Protein AF-A0A183IG41-F1 (afdb_monomer_lite)

Foldseek 3Di:
DALVLQVLAPPDDQLLAEAEDAVVCVVVVVVCVVSPHHYDHFHDPDDPVSSVVSVVVVSCVSVVPDFKDKDFDPPQRDQSCNVVVCVQLVVLVVPAPPDFKAWQDDQFPVLLVVLVVLVDPDPDPPPDSDHRDDDPPSVCVRPVSVVVVVVVLLVQAAEDECVQQVPDQDLNSRDDPPPDDLQGWYKYWFFDDVVDCPRLLSVCSNSVADADPVRGHPPFDDAPDDGRTRIDTDGSPPVPDDHNDPDDDPPPPPDDDTTIIMGGDD

Secondary structure (DSSP, 8-state):
-HHHHHHTSTT--GGG-EEEE-TT-THHHHHHHHTT-EEEE----SSHHHHHHHHHHHHHHH-TT-SEEEEE-TT----TTHHHHHHHHHHHHHH-TT---B----TTHHHHHHHHHHHS-SS-------TTPPPS-GGGGSHHHHHHHHHHHHHHSEE--GGGGTT--SGGG----TT--TTPPEEE--B-BTTBTHHHHHHHHHTT----SSSS-SS---PBTTTTB--EEE-TTTS-SSS------TT-TTSPPPPEEEEE--

InterPro domains:
  IPR029044 Nucleotide-diphospho-sugar transferases [G3DSA:3.90.550.10] (2-160)
  IPR052463 O-linked-mannose beta-1,2-N-acetylglucosaminyltransferase [PTHR46396] (2-108)

Structure (mmCIF, N/CA/C/O backbone):
data_AF-A0A183IG41-F1
#
_entry.id   AF-A0A183IG41-F1
#
loop_
_atom_site.group_PDB
_atom_site.id
_atom_site.type_symbol
_atom_site.label_atom_id
_atom_site.label_alt_id
_atom_site.label_comp_id
_atom_site.label_asym_id
_atom_site.label_entity_id
_atom_site.label_seq_id
_atom_site.pdbx_PDB_ins_code
_atom_site.Cartn_x
_atom_site.Cartn_y
_atom_site.Cartn_z
_atom_site.occupancy
_atom_site.B_iso_or_equiv
_atom_site.auth_seq_id
_atom_site.auth_comp_id
_atom_site.auth_asym_id
_atom_site.auth_atom_id
_atom_site.pdbx_PDB_model_num
ATOM 1 N N . MET A 1 1 ? 18.795 -5.947 -0.260 1.00 78.19 1 MET A N 1
ATOM 2 C CA . MET A 1 1 ? 17.671 -5.854 0.703 1.00 78.19 1 MET A CA 1
ATOM 3 C C . MET A 1 1 ? 16.283 -5.905 0.063 1.00 78.19 1 MET A C 1
ATOM 5 O O . MET A 1 1 ? 15.563 -6.844 0.366 1.00 78.19 1 MET A O 1
ATOM 9 N N . CYS A 1 2 ? 15.866 -4.954 -0.795 1.00 86.44 2 CYS A N 1
ATOM 10 C CA . CYS A 1 2 ? 14.502 -4.983 -1.372 1.00 86.44 2 CYS A CA 1
ATOM 11 C C . CYS A 1 2 ? 14.255 -6.254 -2.205 1.00 86.44 2 CYS A C 1
ATOM 13 O O . CYS A 1 2 ? 13.374 -7.039 -1.856 1.00 86.44 2 CYS A O 1
ATOM 15 N N . PHE A 1 3 ? 15.100 -6.515 -3.212 1.00 92.19 3 PHE A N 1
ATOM 16 C CA . PHE A 1 3 ? 15.006 -7.710 -4.064 1.00 92.19 3 PHE A CA 1
ATOM 17 C C . PHE A 1 3 ? 15.041 -9.005 -3.254 1.00 92.19 3 PHE A C 1
ATOM 19 O O . PHE A 1 3 ? 14.177 -9.853 -3.424 1.00 92.19 3 PHE A O 1
ATOM 26 N N . GLU A 1 4 ? 15.961 -9.121 -2.297 1.00 92.94 4 GLU A N 1
ATOM 27 C CA . GLU A 1 4 ? 16.039 -10.281 -1.399 1.00 92.94 4 GLU A CA 1
ATOM 28 C C . GLU A 1 4 ? 14.728 -10.495 -0.630 1.00 92.94 4 GLU A C 1
ATOM 30 O O . GLU A 1 4 ? 14.191 -11.599 -0.619 1.00 92.94 4 GLU A O 1
ATOM 35 N N . SER A 1 5 ? 14.165 -9.441 -0.023 1.00 91.06 5 SER A N 1
ATOM 36 C CA . SER A 1 5 ? 12.896 -9.545 0.711 1.00 91.06 5 SER A CA 1
ATOM 37 C C . SER A 1 5 ? 11.692 -9.843 -0.178 1.00 91.06 5 SER A C 1
ATOM 39 O O . SER A 1 5 ? 10.753 -10.495 0.280 1.00 91.06 5 SER A O 1
ATOM 41 N N . LEU A 1 6 ? 11.739 -9.420 -1.444 1.00 92.25 6 LEU A N 1
ATOM 42 C CA . LEU A 1 6 ? 10.747 -9.756 -2.457 1.00 92.25 6 LEU A CA 1
ATOM 43 C C . LEU A 1 6 ? 10.840 -11.228 -2.855 1.00 92.25 6 LEU A C 1
ATOM 45 O O . LEU A 1 6 ? 9.827 -11.914 -2.840 1.00 92.25 6 LEU A O 1
ATOM 49 N N . MET A 1 7 ? 12.043 -11.742 -3.112 1.00 94.88 7 MET A N 1
ATOM 50 C CA . MET A 1 7 ? 12.266 -13.153 -3.454 1.00 94.88 7 MET A CA 1
ATOM 51 C C . MET A 1 7 ? 11.826 -14.124 -2.358 1.00 94.88 7 MET A C 1
ATOM 53 O O . MET A 1 7 ? 11.511 -15.276 -2.640 1.00 94.88 7 MET A O 1
ATOM 57 N N . MET A 1 8 ? 11.791 -13.666 -1.106 1.00 93.06 8 MET A N 1
ATOM 58 C CA . MET A 1 8 ? 11.312 -14.460 0.023 1.00 93.06 8 MET A CA 1
ATOM 59 C C . MET A 1 8 ? 9.780 -14.520 0.136 1.00 93.06 8 MET A C 1
ATOM 61 O O . MET A 1 8 ? 9.280 -15.228 1.010 1.00 93.06 8 MET A O 1
ATOM 65 N N . GLN A 1 9 ? 9.029 -13.797 -0.704 1.00 90.94 9 GLN A N 1
ATOM 66 C CA . GLN A 1 9 ? 7.569 -13.754 -0.630 1.00 90.94 9 GLN A CA 1
ATOM 67 C C . GLN A 1 9 ? 6.927 -15.027 -1.206 1.00 90.94 9 GLN A C 1
ATOM 69 O O . GLN A 1 9 ? 7.108 -15.328 -2.391 1.00 90.94 9 GLN A O 1
ATOM 74 N N . PRO A 1 10 ? 6.110 -15.758 -0.425 1.00 91.56 10 PRO A N 1
ATOM 75 C CA . PRO A 1 10 ? 5.321 -16.864 -0.957 1.00 91.56 10 PRO A CA 1
ATOM 76 C C . PRO A 1 10 ? 4.349 -16.388 -2.045 1.00 91.56 10 PRO A C 1
ATOM 78 O O . PRO A 1 10 ? 3.683 -15.365 -1.889 1.00 91.56 10 PRO A O 1
ATOM 81 N N . GLY A 1 11 ? 4.242 -17.146 -3.140 1.00 90.81 11 GLY A N 1
ATOM 82 C CA . GLY A 1 11 ? 3.341 -16.828 -4.256 1.00 90.81 11 GLY A CA 1
ATOM 83 C C . GLY A 1 11 ? 3.877 -15.790 -5.250 1.00 90.81 11 GLY A C 1
ATOM 84 O O . GLY A 1 11 ? 3.149 -15.393 -6.160 1.00 90.81 11 GLY A O 1
ATOM 85 N N . LEU A 1 12 ? 5.138 -15.361 -5.117 1.00 93.81 12 LEU A N 1
ATOM 86 C CA . LEU A 1 12 ? 5.774 -14.468 -6.084 1.00 93.81 12 LEU A CA 1
ATOM 87 C C . LEU A 1 12 ? 5.891 -15.133 -7.464 1.00 93.81 12 LEU A C 1
ATOM 89 O O . LEU A 1 12 ? 6.383 -16.251 -7.593 1.00 93.81 12 LEU A O 1
ATOM 93 N N . THR A 1 13 ? 5.495 -14.406 -8.508 1.00 93.25 13 THR A N 1
ATOM 94 C CA . THR A 1 13 ? 5.688 -14.811 -9.906 1.00 93.25 13 THR A CA 1
ATOM 95 C C . THR A 1 13 ? 6.714 -13.889 -10.558 1.00 93.25 13 THR A C 1
ATOM 97 O O . THR A 1 13 ? 6.431 -12.714 -10.782 1.00 93.25 13 THR A O 1
ATOM 100 N N . LEU A 1 14 ? 7.906 -14.413 -10.866 1.00 91.81 14 LEU A N 1
ATOM 101 C CA . LEU A 1 14 ? 9.041 -13.609 -11.349 1.00 91.81 14 LEU A CA 1
ATOM 102 C C . LEU A 1 14 ? 8.752 -12.887 -12.671 1.00 91.81 14 LEU A C 1
ATOM 104 O O . LEU A 1 14 ? 9.178 -11.750 -12.856 1.00 91.81 14 LEU A O 1
ATOM 108 N N . SER A 1 15 ? 7.968 -13.502 -13.562 1.00 92.06 15 SER A N 1
ATOM 109 C CA . SER A 1 15 ? 7.581 -12.898 -14.844 1.00 92.06 15 SER A CA 1
ATOM 110 C C . SER A 1 15 ? 6.708 -11.648 -14.703 1.00 92.06 15 SER A C 1
ATOM 112 O O . SER A 1 15 ? 6.541 -10.922 -15.678 1.00 92.06 15 SER A O 1
ATOM 114 N N . ASN A 1 16 ? 6.160 -11.392 -13.512 1.00 92.81 16 ASN A N 1
ATOM 115 C CA . ASN A 1 16 ? 5.311 -10.234 -13.229 1.00 92.81 16 ASN A CA 1
ATOM 116 C C . ASN A 1 16 ? 6.095 -9.080 -12.583 1.00 92.81 16 ASN A C 1
ATOM 118 O O . ASN A 1 16 ? 5.494 -8.096 -12.157 1.00 92.81 16 ASN A O 1
ATOM 122 N N . ILE A 1 17 ? 7.421 -9.201 -12.471 1.00 95.06 17 ILE A N 1
ATOM 123 C CA . ILE A 1 17 ? 8.281 -8.181 -11.871 1.00 95.06 17 ILE A CA 1
ATOM 124 C C . ILE A 1 17 ? 8.928 -7.364 -12.985 1.00 95.06 17 ILE A C 1
ATOM 126 O O . ILE A 1 17 ? 9.642 -7.900 -13.836 1.00 95.06 17 ILE A O 1
ATOM 130 N N . LEU A 1 18 ? 8.697 -6.053 -12.936 1.00 95.62 18 LEU A N 1
ATOM 131 C CA . LEU A 1 18 ? 9.361 -5.067 -13.776 1.00 95.62 18 LEU A CA 1
ATOM 132 C C . LEU A 1 18 ? 10.080 -4.047 -12.895 1.00 95.62 18 LEU A C 1
ATOM 134 O O . LEU A 1 18 ? 9.468 -3.410 -12.039 1.00 95.62 18 LEU A O 1
ATOM 138 N N . VAL A 1 19 ? 11.378 -3.895 -13.124 1.00 96.06 19 VAL A N 1
ATOM 139 C CA . VAL A 1 19 ? 12.233 -2.915 -12.459 1.00 96.06 19 VAL A CA 1
ATOM 140 C C . VAL A 1 19 ? 12.384 -1.714 -13.384 1.00 96.06 19 VAL A C 1
ATOM 142 O O . VAL A 1 19 ? 13.165 -1.746 -14.332 1.00 96.06 19 VAL A O 1
ATOM 145 N N . ALA A 1 20 ? 11.624 -0.655 -13.121 1.00 93.81 20 ALA A N 1
ATOM 146 C CA . ALA A 1 20 ? 11.871 0.640 -13.743 1.00 93.81 20 ALA A CA 1
ATOM 147 C C . ALA A 1 20 ? 13.066 1.312 -13.052 1.00 93.81 20 ALA A C 1
ATOM 149 O O . ALA A 1 20 ? 13.101 1.393 -11.822 1.00 93.81 20 ALA A O 1
ATOM 150 N N . TYR A 1 21 ? 14.045 1.777 -13.825 1.00 93.00 21 TYR A N 1
ATOM 151 C CA . TYR A 1 21 ? 15.256 2.408 -13.295 1.00 93.00 21 TYR A CA 1
ATOM 152 C C . TYR A 1 21 ? 15.655 3.635 -14.115 1.00 93.00 21 TYR A C 1
ATOM 154 O O . TYR A 1 21 ? 15.292 3.757 -15.282 1.00 93.00 21 TYR A O 1
ATOM 162 N N . ASP A 1 22 ? 16.400 4.550 -13.500 1.00 90.50 22 ASP A N 1
ATOM 163 C CA . ASP A 1 22 ? 16.984 5.702 -14.189 1.00 90.50 22 ASP A CA 1
ATOM 164 C C . ASP A 1 22 ? 18.242 5.235 -14.953 1.00 90.50 22 ASP A C 1
ATOM 166 O O . ASP A 1 22 ? 19.154 4.696 -14.316 1.00 90.50 22 ASP A O 1
ATOM 170 N N . PRO A 1 23 ? 18.323 5.422 -16.289 1.00 92.00 23 PRO A N 1
ATOM 171 C CA . PRO A 1 23 ? 19.462 4.997 -17.109 1.00 92.00 23 PRO A CA 1
ATOM 172 C C . PRO A 1 23 ? 20.831 5.519 -16.655 1.00 92.00 23 PRO A C 1
ATOM 174 O O . PRO A 1 23 ? 21.849 4.950 -17.044 1.00 92.00 23 PRO A O 1
ATOM 177 N N . SER A 1 24 ? 20.870 6.558 -15.816 1.00 90.38 24 SER A N 1
ATOM 178 C CA . SER A 1 24 ? 22.097 7.059 -15.184 1.00 90.38 24 SER A CA 1
ATOM 179 C C . SER A 1 24 ? 22.753 6.042 -14.236 1.00 90.38 24 SER A C 1
ATOM 181 O O . SER A 1 24 ? 23.923 6.208 -13.895 1.00 90.38 24 SER A O 1
ATOM 183 N N . TYR A 1 25 ? 22.017 5.003 -13.823 1.00 90.00 25 TYR A N 1
ATOM 184 C CA . TYR A 1 25 ? 22.454 3.934 -12.919 1.00 90.00 25 TYR A CA 1
ATOM 185 C C . TYR A 1 25 ? 22.388 2.565 -13.624 1.00 90.00 25 TYR A C 1
ATOM 187 O O . TYR A 1 25 ? 21.473 1.767 -13.377 1.00 90.00 25 TYR A O 1
ATOM 195 N N . PRO A 1 26 ? 23.315 2.278 -14.556 1.00 91.06 26 PRO A N 1
ATOM 196 C CA . PRO A 1 26 ? 23.296 1.048 -15.348 1.00 91.06 26 PRO A CA 1
ATOM 197 C C . PRO A 1 26 ? 23.484 -0.225 -14.511 1.00 91.06 26 PRO A C 1
ATOM 199 O O . PRO A 1 26 ? 23.028 -1.290 -14.922 1.00 91.06 26 PRO A O 1
ATOM 202 N N . GLU A 1 27 ? 24.073 -0.134 -13.315 1.00 94.19 27 GLU A N 1
ATOM 203 C CA . GLU A 1 27 ? 24.259 -1.260 -12.392 1.00 94.19 27 GLU A CA 1
ATOM 204 C C . GLU A 1 27 ? 22.938 -1.927 -11.971 1.00 94.19 27 GLU A C 1
ATOM 206 O O . GLU A 1 27 ? 22.919 -3.090 -11.560 1.00 94.19 27 GLU A O 1
ATOM 211 N N . ILE A 1 28 ? 21.811 -1.216 -12.100 1.00 93.06 28 ILE A N 1
ATOM 212 C CA . ILE A 1 28 ? 20.483 -1.761 -11.809 1.00 93.06 28 ILE A CA 1
ATOM 213 C C . ILE A 1 28 ? 20.094 -2.852 -12.813 1.00 93.06 28 ILE A C 1
ATOM 215 O O . ILE A 1 28 ? 19.352 -3.767 -12.448 1.00 93.06 28 ILE A O 1
ATOM 219 N N . VAL A 1 29 ? 20.619 -2.814 -14.041 1.00 95.12 29 VAL A N 1
ATOM 220 C CA . VAL A 1 29 ? 20.403 -3.865 -15.048 1.00 95.12 29 VAL A CA 1
ATOM 221 C C . VAL A 1 29 ? 21.073 -5.160 -14.608 1.00 95.12 29 VAL A C 1
ATOM 223 O O . VAL A 1 29 ? 20.414 -6.197 -14.545 1.00 95.12 29 VAL A O 1
ATOM 226 N N . ASP A 1 30 ? 22.349 -5.088 -14.227 1.00 95.88 30 ASP A N 1
ATOM 227 C CA . ASP A 1 30 ? 23.118 -6.247 -13.764 1.00 95.88 30 ASP A CA 1
ATOM 228 C C . ASP A 1 30 ? 22.504 -6.842 -12.492 1.00 95.88 30 ASP A C 1
ATOM 230 O O . ASP A 1 30 ? 22.333 -8.058 -12.369 1.00 95.88 30 ASP A O 1
ATOM 234 N N . LEU A 1 31 ? 22.092 -5.975 -11.560 1.00 94.12 31 LEU A N 1
ATOM 235 C CA . LEU A 1 31 ? 21.403 -6.398 -10.349 1.00 94.12 31 LEU A CA 1
ATOM 236 C C . LEU A 1 31 ? 20.056 -7.059 -10.666 1.00 94.12 31 LEU A C 1
ATOM 238 O O . LEU A 1 31 ? 19.733 -8.082 -10.075 1.00 94.12 31 LEU A O 1
ATOM 242 N N . SER A 1 32 ? 19.266 -6.509 -11.588 1.00 94.94 32 SER A N 1
ATOM 243 C CA . SER A 1 32 ? 17.977 -7.097 -11.981 1.00 94.94 32 SER A CA 1
ATOM 244 C C . SER A 1 32 ? 18.165 -8.460 -12.647 1.00 94.94 32 SER A C 1
ATOM 246 O O . SER A 1 32 ? 17.445 -9.407 -12.322 1.00 94.94 32 SER A O 1
ATOM 248 N N . ALA A 1 33 ? 19.181 -8.591 -13.504 1.00 95.44 33 ALA A N 1
ATOM 249 C CA . ALA A 1 33 ? 19.529 -9.840 -14.168 1.00 95.44 33 ALA A CA 1
ATOM 250 C C . ALA A 1 33 ? 19.913 -10.944 -13.169 1.00 95.44 33 ALA A C 1
ATOM 252 O O . ALA A 1 33 ? 19.478 -12.082 -13.331 1.00 95.44 33 ALA A O 1
ATOM 253 N N . LEU A 1 34 ? 20.636 -10.611 -12.091 1.00 96.44 34 LEU A N 1
ATOM 254 C CA . LEU A 1 34 ? 21.001 -11.568 -11.036 1.00 96.44 34 LEU A CA 1
ATOM 255 C C . LEU A 1 34 ? 19.779 -12.253 -10.394 1.00 96.44 34 LEU A C 1
ATOM 257 O O . LEU A 1 34 ? 19.857 -13.414 -9.995 1.00 96.44 34 LEU A O 1
ATOM 261 N N . TYR A 1 35 ? 18.650 -11.546 -10.308 1.00 95.12 35 TYR A N 1
ATOM 262 C CA . TYR A 1 35 ? 17.398 -12.052 -9.737 1.00 95.12 35 TYR A CA 1
ATOM 263 C C . TYR A 1 35 ? 16.393 -12.534 -10.795 1.00 95.12 35 TYR A C 1
ATOM 265 O O . TYR A 1 35 ? 15.265 -12.888 -10.451 1.00 95.12 35 TYR A O 1
ATOM 273 N N . ASN A 1 36 ? 16.789 -12.579 -12.074 1.00 95.69 36 ASN A N 1
ATOM 274 C CA . ASN A 1 36 ? 15.915 -12.862 -13.217 1.00 95.69 36 ASN A CA 1
ATOM 275 C C . ASN A 1 36 ? 14.707 -11.910 -13.312 1.00 95.69 36 ASN A C 1
ATOM 277 O O . ASN A 1 36 ? 13.617 -12.310 -13.729 1.00 95.69 36 ASN A O 1
ATOM 281 N N . PHE A 1 37 ? 14.882 -10.650 -12.912 1.00 94.62 37 PHE A N 1
ATOM 282 C CA . PHE A 1 37 ? 13.863 -9.616 -13.068 1.00 94.62 37 PHE A CA 1
ATOM 283 C C . PHE A 1 37 ? 13.984 -8.947 -14.435 1.00 94.62 37 PHE A C 1
ATOM 285 O O . PHE A 1 37 ? 15.082 -8.716 -14.938 1.00 94.62 37 PHE A O 1
ATOM 292 N N . THR A 1 38 ? 12.842 -8.594 -15.029 1.00 93.44 38 THR A N 1
ATOM 293 C CA . THR A 1 38 ? 12.844 -7.731 -16.215 1.00 93.44 38 THR A CA 1
ATOM 294 C C . THR A 1 38 ? 13.092 -6.297 -15.760 1.00 93.44 38 THR A C 1
ATOM 296 O O . THR A 1 38 ? 12.438 -5.843 -14.826 1.00 93.44 38 THR A O 1
ATOM 299 N N . SER A 1 39 ? 13.990 -5.566 -16.417 1.00 95.12 39 SER A N 1
ATOM 300 C CA . SER A 1 39 ? 14.243 -4.148 -16.138 1.00 95.12 39 SER A CA 1
ATOM 301 C C . SER A 1 39 ? 13.997 -3.273 -17.364 1.00 95.12 39 SER A C 1
ATOM 303 O O . SER A 1 39 ? 14.175 -3.718 -18.497 1.00 95.12 39 SER A O 1
ATOM 305 N N . VAL A 1 40 ? 13.605 -2.021 -17.139 1.00 94.69 40 VAL A N 1
ATOM 306 C CA . VAL A 1 40 ? 13.378 -1.017 -18.184 1.00 94.69 40 VAL A CA 1
ATOM 307 C C . VAL A 1 40 ? 13.921 0.338 -17.742 1.00 94.69 40 VAL A C 1
ATOM 309 O O . VAL A 1 40 ? 13.652 0.793 -16.630 1.00 94.69 40 VAL A O 1
ATOM 312 N N . GLY A 1 41 ? 14.706 0.968 -18.614 1.00 92.69 41 GLY A N 1
ATOM 313 C CA . GLY A 1 41 ? 15.196 2.322 -18.392 1.00 92.69 41 GLY A CA 1
ATOM 314 C C . GLY A 1 41 ? 14.074 3.329 -18.622 1.00 92.69 41 GLY A C 1
ATOM 315 O O . GLY A 1 41 ? 13.433 3.303 -19.670 1.00 92.69 41 GLY A O 1
ATOM 316 N N . VAL A 1 42 ? 13.840 4.205 -17.650 1.00 91.44 42 VAL A N 1
ATOM 317 C CA . VAL A 1 42 ? 12.872 5.301 -17.724 1.00 91.44 42 VAL A CA 1
ATOM 318 C C . VAL A 1 42 ? 13.637 6.605 -17.568 1.00 91.44 42 VAL A C 1
ATOM 320 O O . VAL A 1 42 ? 14.216 6.874 -16.514 1.00 91.44 42 VAL A O 1
ATOM 323 N N . GLU A 1 43 ? 13.663 7.411 -18.626 1.00 86.62 43 GLU A N 1
ATOM 324 C CA . GLU A 1 43 ? 14.346 8.700 -18.586 1.00 86.62 43 GLU A CA 1
ATOM 325 C C . GLU A 1 43 ? 13.689 9.625 -17.562 1.00 86.62 43 GLU A C 1
ATOM 327 O O . GLU A 1 43 ? 12.481 9.865 -17.568 1.00 86.62 43 GLU A O 1
ATOM 332 N N . LYS A 1 44 ? 14.505 10.167 -16.661 1.00 74.50 44 LYS A N 1
ATOM 333 C CA . LYS A 1 44 ? 14.043 11.112 -15.656 1.00 74.50 44 LYS A CA 1
ATOM 334 C C . LYS A 1 44 ? 14.032 12.517 -16.251 1.00 74.50 44 LYS A C 1
ATOM 336 O O . LYS A 1 44 ? 15.022 13.238 -16.175 1.00 74.50 44 LYS A O 1
ATOM 341 N N . SER A 1 45 ? 12.894 12.949 -16.787 1.00 66.38 45 SER A N 1
ATOM 342 C CA . SER A 1 45 ? 12.724 14.290 -17.374 1.00 66.38 45 SER A CA 1
ATOM 343 C C . SER A 1 45 ? 12.555 15.421 -16.340 1.00 66.38 45 SER A C 1
ATOM 345 O O . SER A 1 45 ? 11.891 16.417 -16.616 1.00 66.38 45 SER A O 1
ATOM 347 N N . GLY A 1 46 ? 13.144 15.286 -15.144 1.00 69.81 46 GLY A N 1
ATOM 348 C CA . GLY A 1 46 ? 13.140 16.323 -14.106 1.00 69.81 46 GLY A CA 1
ATOM 349 C C . GLY A 1 46 ? 12.760 15.817 -12.714 1.00 69.81 46 GLY A C 1
ATOM 350 O O . GLY A 1 46 ? 13.617 15.720 -11.832 1.00 69.81 46 GLY A O 1
ATOM 351 N N . SER A 1 47 ? 11.478 15.514 -12.485 1.00 82.06 47 SER A N 1
ATOM 352 C CA . SER A 1 47 ? 10.925 15.253 -11.146 1.00 82.06 47 SER A CA 1
ATOM 353 C C . SER A 1 47 ? 10.694 13.764 -10.836 1.00 82.06 47 SER A C 1
ATOM 355 O O . SER A 1 47 ? 10.681 12.905 -11.716 1.00 82.06 47 SER A O 1
ATOM 357 N N . LYS A 1 48 ? 10.480 13.429 -9.551 1.00 79.19 48 LYS A N 1
ATOM 358 C CA . LYS A 1 48 ? 10.087 12.066 -9.130 1.00 79.19 48 LYS A CA 1
ATOM 359 C C . LYS A 1 48 ? 8.723 11.662 -9.709 1.00 79.19 48 LYS A C 1
ATOM 361 O O . LYS A 1 48 ? 8.513 10.486 -9.984 1.00 79.19 48 LYS A O 1
ATOM 366 N N . SER A 1 49 ? 7.806 12.614 -9.882 1.00 83.69 49 SER A 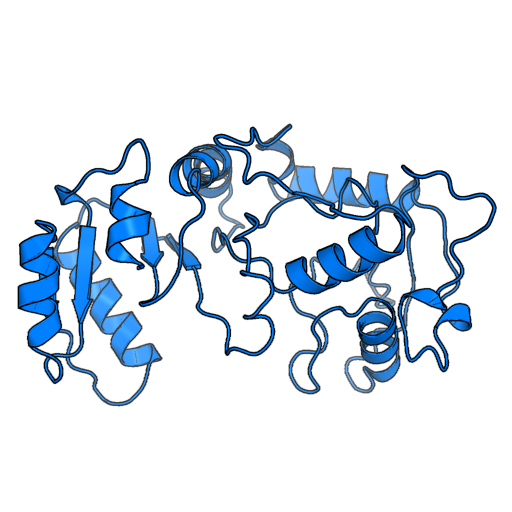N 1
ATOM 367 C CA . SER A 1 49 ? 6.502 12.368 -10.507 1.00 83.69 49 SER A CA 1
ATOM 368 C C . SER A 1 49 ? 6.638 11.961 -11.968 1.00 83.69 49 SER A C 1
ATOM 370 O O . SER A 1 49 ? 5.968 11.018 -12.373 1.00 83.69 49 SER A O 1
ATOM 372 N N . ASP A 1 50 ? 7.540 12.597 -12.720 1.00 86.56 50 ASP A N 1
ATOM 373 C CA . ASP A 1 50 ? 7.751 12.266 -14.136 1.00 86.56 50 ASP A CA 1
ATOM 374 C C . ASP A 1 50 ? 8.320 10.853 -14.278 1.00 86.56 50 ASP A C 1
ATOM 376 O O . ASP A 1 50 ? 7.840 10.056 -15.080 1.00 86.56 50 ASP A O 1
ATOM 380 N N . PHE A 1 51 ? 9.274 10.499 -13.409 1.00 85.69 51 PHE A N 1
ATOM 381 C CA . PHE A 1 51 ? 9.810 9.141 -13.348 1.00 85.69 51 PHE A CA 1
ATOM 382 C C . PHE A 1 51 ? 8.724 8.101 -13.032 1.00 85.69 51 PHE A C 1
ATOM 384 O O . PHE A 1 51 ? 8.676 7.042 -13.657 1.00 85.69 51 PHE A O 1
ATOM 391 N N . LEU A 1 52 ? 7.830 8.391 -12.079 1.00 86.44 52 LEU A N 1
ATOM 392 C CA . LEU A 1 52 ? 6.711 7.501 -11.758 1.00 86.44 52 LEU A CA 1
ATOM 393 C C . LEU A 1 52 ? 5.734 7.369 -12.931 1.00 86.44 52 LEU A C 1
ATOM 395 O O . LEU A 1 52 ? 5.312 6.254 -13.224 1.00 86.44 52 LEU A O 1
ATOM 399 N N . ALA A 1 53 ? 5.401 8.467 -13.612 1.00 88.62 53 ALA A N 1
ATOM 400 C CA . ALA A 1 53 ? 4.526 8.447 -14.782 1.00 88.62 53 ALA A CA 1
ATOM 401 C C . ALA A 1 53 ? 5.109 7.568 -15.901 1.00 88.62 53 ALA A C 1
ATOM 403 O O . ALA A 1 53 ? 4.452 6.621 -16.331 1.00 88.62 53 ALA A O 1
ATOM 404 N N . GLY A 1 54 ? 6.375 7.787 -16.273 1.00 90.69 54 GLY A N 1
ATOM 405 C CA . GLY A 1 54 ? 7.062 6.956 -17.268 1.00 90.69 54 GLY A CA 1
ATOM 406 C C . GLY A 1 54 ? 7.201 5.490 -16.836 1.00 90.69 54 GLY A C 1
ATOM 407 O O . GLY A 1 54 ? 7.087 4.578 -17.653 1.00 90.69 54 GLY A O 1
ATOM 408 N N . SER A 1 55 ? 7.360 5.232 -15.533 1.00 89.75 55 SER A N 1
ATOM 409 C CA . SER A 1 55 ? 7.366 3.867 -14.993 1.00 89.75 55 SER A CA 1
ATOM 410 C C . SER A 1 55 ? 6.013 3.175 -15.171 1.00 89.75 55 SER A C 1
ATOM 412 O O . SER A 1 55 ? 5.977 2.001 -15.537 1.00 89.75 55 SER A O 1
ATOM 414 N N . PHE A 1 56 ? 4.897 3.879 -14.949 1.00 89.62 56 PHE A N 1
ATOM 415 C CA . PHE A 1 56 ? 3.563 3.324 -15.194 1.00 89.62 56 PHE A CA 1
ATOM 416 C C . PHE A 1 56 ? 3.325 3.051 -16.679 1.00 89.62 56 PHE A C 1
ATOM 418 O O . PHE A 1 56 ? 2.833 1.977 -17.015 1.00 89.62 56 PHE A O 1
ATOM 425 N N . GLU A 1 57 ? 3.722 3.960 -17.570 1.00 92.81 57 GLU A N 1
ATOM 426 C CA . GLU A 1 57 ? 3.640 3.731 -19.019 1.00 92.81 57 GLU A CA 1
ATOM 427 C C . GLU A 1 57 ? 4.412 2.472 -19.435 1.00 92.81 57 GLU A C 1
ATOM 429 O O . GLU A 1 57 ? 3.894 1.634 -20.177 1.00 92.81 57 GLU A O 1
ATOM 434 N N . ALA A 1 58 ? 5.619 2.280 -18.896 1.00 92.50 58 ALA A N 1
ATOM 435 C CA . ALA A 1 58 ? 6.419 1.091 -19.161 1.00 92.50 58 ALA A CA 1
ATOM 436 C C . ALA A 1 58 ? 5.758 -0.197 -18.631 1.00 92.50 58 ALA A C 1
ATOM 438 O O . ALA A 1 58 ? 5.754 -1.217 -19.326 1.00 92.50 58 ALA A O 1
ATOM 439 N N . VAL A 1 59 ? 5.162 -0.154 -17.433 1.00 90.69 59 VAL A N 1
ATOM 440 C CA . VAL A 1 59 ? 4.400 -1.279 -16.863 1.00 90.69 59 VAL A CA 1
ATOM 441 C C . VAL A 1 59 ? 3.223 -1.646 -17.762 1.00 90.69 59 VAL A C 1
ATOM 443 O O . VAL A 1 59 ? 3.075 -2.816 -18.107 1.00 90.69 59 VAL A O 1
ATOM 446 N N . TRP A 1 60 ? 2.406 -0.677 -18.175 1.00 91.50 60 TRP A N 1
ATOM 447 C CA . TRP A 1 60 ? 1.205 -0.947 -18.971 1.00 91.50 60 TRP A CA 1
ATOM 448 C C . TRP A 1 60 ? 1.518 -1.338 -20.413 1.00 91.50 60 TRP A C 1
ATOM 450 O O . TRP A 1 60 ? 0.816 -2.165 -20.987 1.00 91.50 60 TRP A O 1
ATOM 460 N N . SER A 1 61 ? 2.621 -0.840 -20.971 1.00 94.50 61 SER A N 1
ATOM 461 C CA . SER A 1 61 ? 3.152 -1.324 -22.247 1.00 94.50 61 SER A CA 1
ATOM 462 C C . SER A 1 61 ? 3.594 -2.792 -22.155 1.00 94.50 61 SER A C 1
ATOM 464 O O . SER A 1 61 ? 3.295 -3.601 -23.035 1.00 94.50 61 SER A O 1
ATOM 466 N N . LYS A 1 62 ? 4.261 -3.174 -21.056 1.00 91.44 62 LYS A N 1
ATOM 467 C CA . LYS A 1 62 ? 4.736 -4.548 -20.834 1.00 91.44 62 LYS A CA 1
ATOM 468 C C . LYS A 1 62 ? 3.609 -5.524 -20.486 1.00 91.44 62 LYS A C 1
ATOM 470 O O . LYS A 1 62 ? 3.656 -6.682 -20.904 1.00 91.44 62 LYS A O 1
ATOM 475 N N . PHE A 1 63 ? 2.622 -5.072 -19.718 1.00 91.19 63 PHE A N 1
ATOM 476 C CA . PHE A 1 63 ? 1.516 -5.874 -19.200 1.00 91.19 63 PHE A CA 1
ATOM 477 C C . PHE A 1 63 ? 0.163 -5.241 -19.567 1.00 91.19 63 PHE A C 1
ATOM 479 O O . PHE A 1 63 ? -0.575 -4.813 -18.679 1.00 91.19 63 PHE A O 1
ATOM 486 N N . PRO A 1 64 ? -0.215 -5.218 -20.858 1.00 92.25 64 PRO A N 1
ATOM 487 C CA . PRO A 1 64 ? -1.406 -4.499 -21.330 1.00 92.25 64 PRO A CA 1
ATOM 488 C C . PRO A 1 64 ? -2.729 -5.048 -20.778 1.00 92.25 64 PRO A C 1
ATOM 490 O O . PRO A 1 64 ? -3.738 -4.355 -20.773 1.00 92.25 64 PRO A O 1
ATOM 493 N N . ASN A 1 65 ? -2.729 -6.293 -20.297 1.00 92.00 65 ASN A N 1
ATOM 494 C CA . ASN A 1 65 ? -3.909 -6.939 -19.719 1.00 92.00 65 ASN A CA 1
ATOM 495 C C . ASN A 1 65 ? -3.978 -6.811 -18.188 1.00 92.00 65 ASN A C 1
ATOM 497 O O . ASN A 1 65 ? -4.911 -7.330 -17.575 1.00 92.00 65 ASN A O 1
ATOM 501 N N . ALA A 1 66 ? -2.982 -6.196 -17.545 1.00 88.81 66 ALA A N 1
ATOM 502 C CA . ALA A 1 66 ? -2.984 -6.031 -16.099 1.00 88.81 66 ALA A CA 1
ATOM 503 C C . ALA A 1 66 ? -3.903 -4.868 -15.701 1.00 88.81 66 ALA A C 1
ATOM 505 O O . ALA A 1 66 ? -3.722 -3.741 -16.141 1.00 88.81 66 ALA A O 1
ATOM 506 N N . SER A 1 67 ? -4.879 -5.128 -14.830 1.00 89.62 67 SER A N 1
ATOM 507 C CA . SER A 1 67 ? -5.782 -4.083 -14.313 1.00 89.62 67 SER A CA 1
ATOM 508 C C . SER A 1 67 ? -5.221 -3.345 -13.090 1.00 89.62 67 SER A C 1
ATOM 510 O O . SER A 1 67 ? -5.722 -2.286 -12.707 1.00 89.62 67 SER A O 1
ATOM 512 N N . TYR A 1 68 ? -4.199 -3.922 -12.453 1.00 91.06 68 TYR A N 1
ATOM 513 C CA . TYR A 1 68 ? -3.634 -3.461 -11.189 1.00 91.06 68 TYR A CA 1
ATOM 514 C C . TYR A 1 68 ? -2.122 -3.657 -11.174 1.00 91.06 68 TYR A C 1
ATOM 516 O O . TYR A 1 68 ? -1.602 -4.591 -11.785 1.00 91.06 68 TYR A O 1
ATOM 524 N N . VAL A 1 69 ? -1.430 -2.811 -10.415 1.00 90.69 69 VAL A N 1
ATOM 525 C CA . VAL A 1 69 ? 0.020 -2.887 -10.212 1.00 90.69 69 VAL A CA 1
ATOM 526 C C . VAL A 1 69 ? 0.350 -2.688 -8.739 1.00 90.69 69 VAL A C 1
ATOM 528 O O . VAL A 1 69 ? -0.236 -1.829 -8.085 1.00 90.69 69 VAL A O 1
ATOM 531 N N . ILE A 1 70 ? 1.290 -3.479 -8.214 1.00 92.44 70 ILE A N 1
ATOM 532 C CA . ILE A 1 70 ? 1.929 -3.234 -6.916 1.00 92.44 70 ILE A CA 1
ATOM 533 C C . ILE A 1 70 ? 3.189 -2.407 -7.174 1.00 92.44 70 ILE A C 1
ATOM 535 O O . ILE A 1 70 ? 4.088 -2.854 -7.881 1.00 92.44 70 ILE A O 1
ATOM 539 N N . VAL A 1 71 ? 3.273 -1.225 -6.571 1.00 91.38 71 VAL A N 1
ATOM 540 C CA . VAL A 1 71 ? 4.438 -0.342 -6.673 1.00 91.38 71 VAL A CA 1
ATOM 541 C C . VAL A 1 71 ? 5.302 -0.489 -5.425 1.00 91.38 71 VAL A C 1
ATOM 543 O O . VAL A 1 71 ? 4.832 -0.245 -4.309 1.00 91.38 71 VAL A O 1
ATOM 546 N N . LEU A 1 72 ? 6.565 -0.873 -5.627 1.00 90.94 72 LEU A N 1
ATOM 547 C CA . LEU A 1 72 ? 7.594 -0.975 -4.592 1.00 90.94 72 LEU A CA 1
ATOM 548 C C . LEU A 1 72 ? 8.678 0.074 -4.847 1.00 90.94 72 LEU A C 1
ATOM 550 O O . LEU A 1 72 ? 9.305 0.066 -5.903 1.00 90.94 72 LEU A O 1
ATOM 554 N N . GLU A 1 73 ? 8.948 0.945 -3.877 1.00 87.50 73 GLU A N 1
ATOM 555 C CA . GLU A 1 73 ? 10.120 1.821 -3.952 1.00 87.50 73 GLU A CA 1
ATOM 556 C C . GLU A 1 73 ? 11.409 1.061 -3.608 1.00 87.50 73 GLU A C 1
ATOM 558 O O . GLU A 1 73 ? 11.425 0.141 -2.776 1.00 87.50 73 GLU A O 1
ATOM 563 N N . GLU A 1 74 ? 12.522 1.478 -4.213 1.00 82.69 74 GLU A N 1
ATOM 564 C CA . GLU A 1 74 ? 13.850 0.957 -3.888 1.00 82.69 74 GLU A CA 1
ATOM 565 C C . GLU A 1 74 ? 14.137 1.027 -2.383 1.00 82.69 74 GLU A C 1
ATOM 567 O O . GLU A 1 74 ? 13.766 1.974 -1.702 1.00 82.69 74 GLU A O 1
ATOM 572 N N . GLY A 1 75 ? 14.819 0.034 -1.816 1.00 82.44 75 GLY A N 1
ATOM 573 C CA . GLY A 1 75 ? 15.150 0.009 -0.384 1.00 82.44 75 GLY A CA 1
ATOM 574 C C . GLY A 1 75 ? 13.967 -0.198 0.572 1.00 82.44 75 GLY A C 1
ATOM 575 O O . GLY A 1 75 ? 14.171 -0.135 1.783 1.00 82.44 75 GLY A O 1
ATOM 576 N N . THR A 1 76 ? 12.767 -0.482 0.061 1.00 83.62 76 THR A N 1
ATOM 577 C CA . THR A 1 76 ? 11.669 -1.022 0.873 1.00 83.62 76 THR A CA 1
ATOM 578 C C . THR A 1 76 ? 12.029 -2.428 1.349 1.00 83.62 76 THR A C 1
ATOM 580 O O . THR A 1 76 ? 12.528 -3.240 0.572 1.00 83.62 76 THR A O 1
ATOM 583 N N . LEU A 1 77 ? 11.797 -2.720 2.630 1.00 86.69 77 LEU A N 1
ATOM 584 C CA . LEU A 1 77 ? 11.927 -4.064 3.189 1.00 86.69 77 LEU A CA 1
ATOM 585 C C . LEU A 1 77 ? 10.528 -4.645 3.389 1.00 86.69 77 LEU A C 1
ATOM 587 O O . LEU A 1 77 ? 9.735 -4.087 4.145 1.00 86.69 77 LEU A O 1
ATOM 591 N N . LEU A 1 78 ? 10.226 -5.747 2.709 1.00 85.38 78 LEU A N 1
ATOM 592 C CA . LEU A 1 78 ? 8.907 -6.371 2.788 1.00 85.38 78 LEU A CA 1
ATOM 593 C C . LEU A 1 78 ? 8.795 -7.269 4.021 1.00 85.38 78 LEU A C 1
ATOM 595 O O . LEU A 1 78 ? 9.733 -7.996 4.359 1.00 85.38 78 LEU A O 1
ATOM 599 N N . SER A 1 79 ? 7.629 -7.247 4.675 1.00 86.81 79 SER A N 1
ATOM 600 C CA . SER A 1 79 ? 7.305 -8.257 5.682 1.00 86.81 79 SER A CA 1
ATOM 601 C C . SER A 1 79 ? 7.218 -9.638 5.014 1.00 86.81 79 SER A C 1
ATOM 603 O O . SER A 1 79 ? 6.864 -9.719 3.837 1.00 86.81 79 SER A O 1
ATOM 605 N N . PRO A 1 80 ? 7.529 -10.745 5.714 1.00 87.56 80 PRO A N 1
ATOM 606 C CA . PRO A 1 80 ? 7.482 -12.089 5.122 1.00 87.56 80 PRO A CA 1
ATOM 607 C C . PRO A 1 80 ? 6.107 -12.519 4.584 1.00 87.56 80 PRO A C 1
ATOM 609 O O . PRO A 1 80 ? 6.016 -13.505 3.860 1.00 87.56 80 PRO A O 1
ATOM 612 N N . ASP A 1 81 ? 5.046 -11.823 4.986 1.00 86.00 81 ASP A N 1
ATOM 613 C CA . ASP A 1 81 ? 3.652 -12.068 4.636 1.00 86.00 81 ASP A CA 1
ATOM 614 C C . ASP A 1 81 ? 3.060 -10.961 3.750 1.00 86.00 81 ASP A C 1
ATOM 616 O O . ASP A 1 81 ? 1.845 -10.878 3.606 1.00 86.00 81 ASP A O 1
ATOM 620 N N . PHE A 1 82 ? 3.887 -10.113 3.136 1.00 87.69 82 PHE A N 1
ATOM 621 C CA . PHE A 1 82 ? 3.421 -8.960 2.369 1.00 87.69 82 PHE A CA 1
ATOM 622 C C . PHE A 1 82 ? 2.453 -9.343 1.236 1.00 87.69 82 PHE A C 1
ATOM 624 O O . PHE A 1 82 ? 1.367 -8.766 1.132 1.00 87.69 82 PHE A O 1
ATOM 631 N N . LEU A 1 83 ? 2.793 -10.342 0.410 1.00 90.12 83 LEU A N 1
ATOM 632 C CA . LEU A 1 83 ? 1.884 -10.801 -0.653 1.00 90.12 83 LEU A CA 1
ATOM 633 C C . LEU A 1 83 ? 0.634 -11.499 -0.098 1.00 90.12 83 LEU A C 1
ATOM 635 O O . LEU A 1 83 ? -0.436 -11.411 -0.700 1.00 90.12 83 LEU A O 1
ATOM 639 N N . TYR A 1 84 ? 0.744 -12.137 1.068 1.00 90.19 84 TYR A N 1
ATOM 640 C CA . TYR A 1 84 ? -0.389 -12.751 1.757 1.00 90.19 84 TYR A CA 1
ATOM 641 C C . TYR A 1 84 ? -1.342 -11.705 2.352 1.00 90.19 84 TYR A C 1
ATOM 643 O O . TYR A 1 84 ? -2.558 -11.859 2.304 1.00 90.19 84 TYR A O 1
ATOM 651 N N . PHE A 1 85 ? -0.819 -10.599 2.877 1.00 87.94 85 PHE A N 1
ATOM 652 C CA . PHE A 1 85 ? -1.623 -9.442 3.257 1.00 87.94 85 PHE A CA 1
ATOM 653 C C . PHE A 1 85 ? -2.357 -8.879 2.034 1.00 87.94 85 PHE A C 1
ATOM 655 O O . PHE A 1 85 ? -3.573 -8.695 2.076 1.00 87.94 85 PHE A O 1
ATOM 662 N N . MET A 1 86 ? -1.635 -8.661 0.928 1.00 87.94 86 MET A N 1
ATOM 663 C CA . MET A 1 86 ? -2.215 -8.111 -0.299 1.00 87.94 86 MET A CA 1
ATOM 664 C C . MET A 1 86 ? -3.334 -8.998 -0.855 1.00 87.94 86 MET A C 1
ATOM 666 O O . MET A 1 86 ? -4.381 -8.477 -1.232 1.00 87.94 86 MET A O 1
ATOM 670 N N . SER A 1 87 ? -3.172 -10.325 -0.849 1.00 90.31 87 SER A N 1
ATOM 671 C CA . SER A 1 87 ? -4.197 -11.249 -1.351 1.00 90.31 87 SER A CA 1
ATOM 672 C C . SER A 1 87 ? -5.490 -11.238 -0.528 1.00 90.31 87 SER A C 1
ATOM 674 O O . SER A 1 87 ? -6.563 -11.452 -1.088 1.00 90.31 87 SER A O 1
ATOM 676 N N . GLN A 1 88 ? -5.415 -10.944 0.772 1.00 88.44 88 GLN A N 1
ATOM 677 C CA . GLN A 1 88 ? -6.587 -10.875 1.649 1.00 88.44 88 GLN A CA 1
ATOM 678 C C . GLN A 1 88 ? -7.411 -9.600 1.442 1.00 88.44 88 GLN A C 1
ATOM 680 O O . GLN A 1 88 ? -8.639 -9.634 1.510 1.00 88.44 88 GLN A O 1
ATOM 685 N N . VAL A 1 89 ? -6.751 -8.470 1.179 1.00 87.25 89 VAL A N 1
ATOM 686 C CA . VAL A 1 89 ? -7.416 -7.161 1.030 1.00 87.25 89 VAL A CA 1
ATOM 687 C C . VAL A 1 89 ? -7.811 -6.854 -0.411 1.00 87.25 89 VAL A C 1
ATOM 689 O O . VAL A 1 89 ? -8.732 -6.072 -0.654 1.00 87.25 89 VAL A O 1
ATOM 692 N N . PHE A 1 90 ? -7.143 -7.486 -1.376 1.00 88.38 90 PHE A N 1
ATOM 693 C CA . PHE A 1 90 ? -7.376 -7.260 -2.796 1.00 88.38 90 PHE A CA 1
ATOM 694 C C . PHE A 1 90 ? -8.834 -7.489 -3.237 1.00 88.38 90 PHE A C 1
ATOM 696 O O . PHE A 1 90 ? -9.348 -6.623 -3.941 1.00 88.38 90 PHE A O 1
ATOM 703 N N . PRO A 1 91 ? -9.561 -8.547 -2.812 1.00 91.50 91 PRO A N 1
ATOM 704 C CA . PRO A 1 91 ? -10.957 -8.743 -3.214 1.00 91.50 91 PRO A CA 1
ATOM 705 C C . PRO A 1 91 ? -11.875 -7.581 -2.818 1.00 91.50 91 PRO A C 1
ATOM 707 O O . PRO A 1 91 ? -12.778 -7.214 -3.570 1.00 91.50 91 PRO A O 1
ATOM 710 N N . VAL A 1 92 ? -11.628 -6.967 -1.657 1.00 87.88 92 VAL A N 1
ATOM 711 C CA . VAL A 1 92 ? -12.374 -5.786 -1.208 1.00 87.88 92 VAL A CA 1
ATOM 712 C C . VAL A 1 92 ? -12.072 -4.617 -2.133 1.00 87.88 92 VAL A C 1
ATOM 714 O O . VAL A 1 92 ? -12.998 -4.037 -2.697 1.00 87.88 92 VAL A O 1
ATOM 717 N N . PHE A 1 93 ? -10.784 -4.330 -2.335 1.00 85.56 93 PHE A N 1
ATOM 718 C CA . PHE A 1 93 ? -10.316 -3.252 -3.200 1.00 85.56 93 PHE A CA 1
ATOM 719 C C . PHE A 1 93 ? -10.796 -3.391 -4.643 1.00 85.56 93 PHE A C 1
ATOM 721 O O . PHE A 1 93 ? -11.155 -2.396 -5.259 1.00 85.56 93 PHE A O 1
ATOM 728 N N . ALA A 1 94 ? -10.833 -4.602 -5.190 1.00 87.88 94 ALA A N 1
ATOM 729 C CA . ALA A 1 94 ? -11.339 -4.848 -6.533 1.00 87.88 94 ALA A CA 1
ATOM 730 C C . ALA A 1 94 ? -12.856 -4.604 -6.633 1.00 87.88 94 ALA A C 1
ATOM 732 O O . ALA A 1 94 ? -13.336 -4.177 -7.679 1.00 87.88 94 ALA A O 1
ATOM 733 N N . SER A 1 95 ? -13.604 -4.847 -5.550 1.00 91.12 95 SER A N 1
ATOM 734 C CA . SER A 1 95 ? -15.068 -4.719 -5.527 1.00 91.12 95 SER A CA 1
ATOM 735 C C . SER A 1 95 ? -15.598 -3.328 -5.162 1.00 91.12 95 SER A C 1
ATOM 737 O O . SER A 1 95 ? -16.747 -3.029 -5.474 1.00 91.12 95 SER A O 1
ATOM 739 N N . ASP A 1 96 ? -14.807 -2.496 -4.479 1.00 83.38 96 ASP A N 1
ATOM 740 C CA . ASP A 1 96 ? -15.236 -1.183 -3.990 1.00 83.38 96 ASP A CA 1
ATOM 741 C C . ASP A 1 96 ? -14.570 -0.064 -4.794 1.00 83.38 96 ASP A C 1
ATOM 743 O O . ASP A 1 96 ? -13.385 0.241 -4.627 1.00 83.38 96 ASP A O 1
ATOM 747 N N . SER A 1 97 ? -15.334 0.570 -5.685 1.00 84.94 97 SER A N 1
ATOM 748 C CA . SER A 1 97 ? -14.818 1.619 -6.564 1.00 84.94 97 SER A CA 1
ATOM 749 C C . SER A 1 97 ? -14.342 2.864 -5.814 1.00 84.94 97 SER A C 1
ATOM 751 O O . SER A 1 97 ? -13.540 3.605 -6.379 1.00 84.94 97 SER A O 1
ATOM 753 N N . LYS A 1 98 ? -14.787 3.078 -4.567 1.00 83.00 98 LYS A N 1
ATOM 754 C CA . LYS A 1 98 ? -14.450 4.253 -3.752 1.00 83.00 98 LYS A CA 1
ATOM 755 C C . LYS A 1 98 ? -13.032 4.186 -3.166 1.00 83.00 98 LYS A C 1
ATOM 757 O O . LYS A 1 98 ? -12.458 5.213 -2.809 1.00 83.00 98 LYS A O 1
ATOM 762 N N . LEU A 1 99 ? -12.430 2.995 -3.108 1.00 79.31 99 LEU A N 1
ATOM 763 C CA . LEU A 1 99 ? -11.051 2.814 -2.656 1.00 79.31 99 LEU A CA 1
ATOM 764 C C . LEU A 1 99 ? -10.054 3.175 -3.766 1.00 79.31 99 LEU A C 1
ATOM 766 O O . LEU A 1 99 ? -10.062 2.584 -4.846 1.00 79.31 99 LEU A O 1
ATOM 770 N N . ALA A 1 100 ? -9.152 4.117 -3.477 1.00 80.69 100 ALA A N 1
ATOM 771 C CA . ALA A 1 100 ? -8.145 4.578 -4.436 1.00 80.69 100 ALA A CA 1
ATOM 772 C C . ALA A 1 100 ? -6.906 3.671 -4.494 1.00 80.69 100 ALA A C 1
ATOM 774 O O . ALA A 1 100 ? -6.408 3.367 -5.577 1.00 80.69 100 ALA A O 1
ATOM 775 N N . THR A 1 101 ? -6.397 3.236 -3.334 1.00 83.25 101 THR A N 1
ATOM 776 C CA . THR A 1 101 ? -5.184 2.409 -3.230 1.00 83.25 101 THR A CA 1
ATOM 777 C C . THR A 1 101 ? -5.226 1.485 -2.013 1.00 83.25 101 THR A C 1
ATOM 779 O O . THR A 1 101 ? -5.919 1.763 -1.034 1.00 83.25 101 THR A O 1
ATOM 782 N N . ILE A 1 102 ? -4.433 0.413 -2.050 1.00 83.62 102 ILE A N 1
ATOM 783 C CA . ILE A 1 102 ? -4.044 -0.357 -0.859 1.00 83.62 102 ILE A CA 1
ATOM 784 C C . ILE A 1 102 ? -2.613 0.033 -0.510 1.00 83.62 102 ILE A C 1
ATOM 786 O O . ILE A 1 102 ? -1.757 -0.022 -1.388 1.00 83.62 102 ILE A O 1
ATOM 790 N N . SER A 1 103 ? -2.325 0.361 0.751 1.00 83.44 103 SER A N 1
ATOM 791 C CA . SER A 1 103 ? -0.956 0.620 1.211 1.00 83.44 103 SER A CA 1
ATOM 792 C C . SER A 1 103 ? -0.546 -0.338 2.321 1.00 83.44 103 SER A C 1
ATOM 794 O O . SER A 1 103 ? -1.275 -0.535 3.293 1.00 83.44 103 SER A O 1
ATOM 796 N N . GLY A 1 104 ? 0.657 -0.896 2.198 1.00 80.50 104 GLY A N 1
ATOM 797 C CA . GLY A 1 104 ? 1.292 -1.656 3.274 1.00 80.50 104 GLY A CA 1
ATOM 798 C C . GLY A 1 104 ? 2.135 -0.793 4.211 1.00 80.50 104 GLY A C 1
ATOM 799 O O . GLY A 1 104 ? 3.016 -1.328 4.863 1.00 80.50 104 GLY A O 1
ATOM 800 N N . TRP A 1 105 ? 1.932 0.529 4.252 1.00 77.12 105 TRP A N 1
ATOM 801 C CA . TRP A 1 105 ? 2.680 1.421 5.139 1.00 77.12 105 TRP A CA 1
ATOM 802 C C . TRP A 1 105 ? 1.767 2.147 6.130 1.00 77.12 105 TRP A C 1
ATOM 804 O O . TRP A 1 105 ? 0.834 2.860 5.744 1.00 77.12 105 TRP A O 1
ATOM 814 N N . ASN A 1 106 ? 2.070 2.007 7.424 1.00 77.56 106 ASN A N 1
ATOM 815 C CA . ASN A 1 106 ? 1.411 2.741 8.499 1.00 77.56 106 ASN A CA 1
ATOM 816 C C . ASN A 1 106 ? 2.338 3.814 9.081 1.00 77.56 106 ASN A C 1
ATOM 818 O O . ASN A 1 106 ? 3.225 3.519 9.879 1.00 77.56 106 ASN A O 1
ATOM 822 N N . GLU A 1 107 ? 2.082 5.075 8.739 1.00 71.69 107 GLU A N 1
ATOM 823 C CA . GLU A 1 107 ? 2.881 6.209 9.224 1.00 71.69 107 GLU A CA 1
ATOM 824 C C . GLU A 1 107 ? 2.878 6.401 10.747 1.00 71.69 107 GLU A C 1
ATOM 826 O O . GLU A 1 107 ? 3.799 7.017 11.276 1.00 71.69 107 GLU A O 1
ATOM 831 N N . ASN A 1 108 ? 1.884 5.846 11.445 1.00 70.25 108 ASN A N 1
ATOM 832 C CA . ASN A 1 108 ? 1.761 5.933 12.899 1.00 70.25 108 ASN A CA 1
ATOM 833 C C . ASN A 1 108 ? 2.154 4.625 13.607 1.00 70.25 108 ASN A C 1
ATOM 835 O O . ASN A 1 108 ? 1.996 4.520 14.817 1.00 70.25 108 ASN A O 1
ATOM 839 N N . ALA A 1 109 ? 2.675 3.609 12.906 1.00 67.81 109 ALA A N 1
ATOM 840 C CA . ALA A 1 109 ? 3.025 2.341 13.557 1.00 67.81 109 ALA A CA 1
ATOM 841 C C . ALA A 1 109 ? 4.087 2.515 14.657 1.00 67.81 109 ALA A C 1
ATOM 843 O O . ALA A 1 109 ? 3.964 1.919 15.723 1.00 67.81 109 ALA A O 1
ATOM 844 N N . CYS A 1 110 ? 5.101 3.361 14.442 1.00 60.62 110 CYS A N 1
ATOM 845 C CA . CYS A 1 110 ? 6.172 3.576 15.422 1.00 60.62 110 CYS A CA 1
ATOM 846 C C . CYS A 1 110 ? 5.672 4.151 16.752 1.00 60.62 110 CYS A C 1
ATOM 848 O O . CYS A 1 110 ? 6.162 3.752 17.807 1.00 60.62 110 CYS A O 1
ATOM 850 N N . SER A 1 111 ? 4.704 5.068 16.711 1.00 59.56 111 SER A N 1
ATOM 851 C CA . SER A 1 111 ? 4.170 5.708 17.915 1.00 59.56 111 SER A CA 1
ATOM 852 C C . SER A 1 111 ? 3.297 4.759 18.729 1.00 59.56 111 SER A C 1
ATOM 854 O O . SER A 1 111 ? 3.339 4.741 19.955 1.00 59.56 111 SER A O 1
ATOM 856 N N . VAL A 1 112 ? 2.570 3.883 18.039 1.00 57.75 112 VAL A N 1
ATOM 857 C CA . VAL A 1 112 ? 1.802 2.806 18.664 1.00 57.75 112 VAL A CA 1
ATOM 858 C C . VAL A 1 112 ? 2.742 1.805 19.334 1.00 57.75 112 VAL A C 1
ATOM 860 O O . VAL A 1 112 ? 2.489 1.387 20.462 1.00 57.75 112 VAL A O 1
ATOM 863 N N . PHE A 1 113 ? 3.866 1.466 18.695 1.00 54.22 113 PHE A N 1
ATOM 864 C CA . PHE A 1 113 ? 4.870 0.582 19.292 1.00 54.22 113 PHE A CA 1
ATOM 865 C C . PHE A 1 113 ? 5.541 1.181 20.526 1.00 54.22 113 PHE A C 1
ATOM 867 O O . PHE A 1 113 ? 5.718 0.468 21.514 1.00 54.22 113 PHE A O 1
ATOM 874 N N . SER A 1 114 ? 5.909 2.464 20.503 1.00 52.41 114 SER A N 1
ATOM 875 C CA . SER A 1 114 ? 6.500 3.118 21.674 1.00 52.41 114 SER A CA 1
ATOM 876 C C . SER A 1 114 ? 5.502 3.213 22.830 1.00 52.41 114 SER A C 1
ATOM 878 O O . SER A 1 114 ? 5.887 2.951 23.968 1.00 52.41 114 SER A O 1
ATOM 880 N N . PHE A 1 115 ? 4.227 3.491 22.544 1.00 52.38 115 PHE A N 1
ATOM 881 C CA . PHE A 1 115 ? 3.157 3.509 23.541 1.00 52.38 115 PHE A CA 1
ATOM 882 C C . PHE A 1 115 ? 2.918 2.124 24.168 1.00 52.38 115 PHE A C 1
ATOM 884 O O . PHE A 1 115 ? 2.928 1.982 25.392 1.00 52.38 115 PHE A O 1
ATOM 891 N N . LEU A 1 116 ? 2.785 1.074 23.347 1.00 51.38 116 LEU A N 1
ATOM 892 C CA . LEU A 1 116 ? 2.577 -0.304 23.816 1.00 51.38 116 LEU A CA 1
ATOM 893 C C . LEU A 1 116 ? 3.737 -0.818 24.677 1.00 51.38 116 LEU A C 1
ATOM 895 O O . LEU A 1 116 ? 3.514 -1.484 25.686 1.00 51.38 116 LEU A O 1
ATOM 899 N N . ARG A 1 117 ? 4.979 -0.484 24.307 1.00 50.78 117 ARG A N 1
ATOM 900 C CA . ARG A 1 117 ? 6.182 -0.911 25.037 1.00 50.78 117 ARG A CA 1
ATOM 901 C C . ARG A 1 117 ? 6.329 -0.226 26.400 1.00 50.78 117 ARG A C 1
ATOM 903 O O . ARG A 1 117 ? 7.004 -0.766 27.265 1.00 50.78 117 ARG A O 1
ATOM 910 N N . GLN A 1 118 ? 5.724 0.948 26.587 1.00 51.97 118 GLN A N 1
ATOM 911 C CA . GLN A 1 118 ? 5.735 1.678 27.860 1.00 51.97 118 GLN A CA 1
ATOM 912 C C . GLN A 1 118 ? 4.605 1.244 28.799 1.00 51.97 118 GLN A C 1
ATOM 914 O O . GLN A 1 118 ? 4.797 1.209 30.012 1.00 51.97 118 GLN A O 1
ATOM 919 N N . ALA A 1 119 ? 3.439 0.884 28.254 1.00 48.88 119 ALA A N 1
ATOM 920 C CA . ALA A 1 119 ? 2.314 0.386 29.045 1.00 48.88 119 ALA A CA 1
ATOM 921 C C . ALA A 1 119 ? 2.596 -0.986 29.691 1.00 48.88 119 ALA A C 1
ATOM 923 O O . ALA A 1 119 ? 2.019 -1.315 30.732 1.00 48.88 119 ALA A O 1
ATOM 924 N N . ASP A 1 120 ? 3.488 -1.783 29.098 1.00 47.34 120 ASP A N 1
ATOM 925 C CA . ASP A 1 120 ? 3.928 -3.061 29.647 1.00 47.34 120 ASP A CA 1
ATOM 926 C C . ASP A 1 120 ? 5.327 -2.907 30.261 1.00 47.34 120 ASP A C 1
ATOM 928 O O . ASP A 1 120 ? 6.342 -2.973 29.577 1.00 47.34 120 ASP A O 1
ATOM 932 N N . ASN A 1 121 ? 5.398 -2.710 31.582 1.00 43.09 121 ASN A N 1
ATOM 933 C CA . ASN A 1 121 ? 6.639 -2.612 32.376 1.00 43.09 121 ASN A CA 1
ATOM 934 C C . ASN A 1 121 ? 7.500 -3.907 32.365 1.00 43.09 121 ASN A C 1
ATOM 936 O O . ASN A 1 121 ? 8.323 -4.133 33.257 1.00 43.09 121 ASN A O 1
ATOM 940 N N . ARG A 1 122 ? 7.311 -4.800 31.386 1.00 41.06 122 ARG A N 1
ATOM 941 C CA . ARG A 1 122 ? 8.091 -6.019 31.185 1.00 41.06 122 ARG A CA 1
ATOM 942 C C . ARG A 1 122 ? 9.012 -5.867 29.981 1.00 41.06 122 ARG A C 1
ATOM 944 O O . ARG A 1 122 ? 8.607 -5.512 28.880 1.00 41.06 122 ARG A O 1
ATOM 951 N N . ARG A 1 123 ? 10.283 -6.178 30.232 1.00 41.00 123 ARG A N 1
ATOM 952 C CA . ARG A 1 123 ? 11.340 -6.296 29.229 1.00 41.00 123 ARG A CA 1
ATOM 953 C C . ARG A 1 123 ? 10.894 -7.251 28.117 1.00 41.00 123 ARG A C 1
ATOM 955 O O . ARG A 1 123 ? 10.283 -8.279 28.392 1.00 41.00 123 ARG A O 1
ATOM 962 N N . ASP A 1 124 ? 11.259 -6.879 26.897 1.00 37.44 124 ASP A N 1
ATOM 963 C CA . ASP A 1 124 ? 11.165 -7.683 25.680 1.00 37.44 124 ASP A CA 1
ATOM 964 C C . ASP A 1 124 ? 9.754 -8.044 25.210 1.00 37.44 124 ASP A C 1
ATOM 966 O O . ASP A 1 124 ? 9.365 -9.210 25.134 1.00 37.44 124 ASP A O 1
ATOM 970 N N . LEU A 1 125 ? 9.036 -7.031 24.711 1.00 37.06 125 LEU A N 1
ATOM 971 C CA . LEU A 1 125 ? 8.051 -7.245 23.651 1.00 37.06 125 LEU A CA 1
ATOM 972 C C . LEU A 1 125 ? 8.797 -7.709 22.377 1.00 37.06 125 LEU A C 1
ATOM 974 O O . LEU A 1 125 ? 9.040 -6.944 21.445 1.00 37.06 125 LEU A O 1
ATOM 978 N N . HIS A 1 126 ? 9.233 -8.971 22.359 1.00 34.38 126 HIS A N 1
ATOM 979 C CA . HIS A 1 126 ? 9.663 -9.669 21.153 1.00 34.38 126 HIS A CA 1
ATOM 980 C C . HIS A 1 126 ? 8.420 -9.875 20.287 1.00 34.38 126 HIS A C 1
ATOM 982 O O . HIS A 1 126 ? 7.783 -10.930 20.325 1.00 34.38 126 HIS A O 1
ATOM 988 N N . ILE A 1 127 ? 8.049 -8.860 19.506 1.00 40.44 127 ILE A N 1
ATOM 989 C CA . ILE A 1 127 ? 7.073 -9.056 18.440 1.00 40.44 127 ILE A CA 1
ATOM 990 C C . ILE A 1 127 ? 7.777 -9.899 17.386 1.00 40.44 127 ILE A C 1
ATOM 992 O O . ILE A 1 127 ? 8.499 -9.394 16.528 1.00 40.44 127 ILE A O 1
ATOM 996 N N . LYS A 1 128 ? 7.616 -11.220 17.492 1.00 36.66 128 LYS A N 1
ATOM 997 C CA . LYS A 1 128 ? 7.947 -12.124 16.399 1.00 36.66 128 LYS A CA 1
ATOM 998 C C . LYS A 1 128 ? 7.151 -11.631 15.198 1.00 36.66 128 LYS A C 1
ATOM 1000 O O . LYS A 1 128 ? 5.935 -11.485 15.303 1.00 36.66 128 LYS A O 1
ATOM 1005 N N . ALA A 1 129 ? 7.834 -11.346 14.091 1.00 49.03 129 ALA A N 1
ATOM 1006 C CA . ALA A 1 129 ? 7.174 -11.143 12.812 1.00 49.03 129 ALA A CA 1
ATOM 1007 C C . ALA A 1 129 ? 6.387 -12.424 12.512 1.00 49.03 129 ALA A C 1
ATOM 1009 O O . ALA A 1 129 ? 6.960 -13.439 12.106 1.00 49.03 129 ALA A O 1
ATOM 1010 N N . ASN A 1 130 ? 5.098 -12.414 12.845 1.00 50.31 130 ASN A N 1
ATOM 1011 C CA . ASN A 1 130 ? 4.238 -13.561 12.642 1.00 50.31 130 ASN A CA 1
ATOM 1012 C C . ASN A 1 130 ? 4.047 -13.697 11.140 1.00 50.31 130 ASN A C 1
ATOM 1014 O O . ASN A 1 130 ? 3.615 -12.766 10.470 1.00 50.31 130 ASN A O 1
ATOM 1018 N N . LYS A 1 131 ? 4.416 -14.858 10.606 1.00 58.00 131 LYS A N 1
ATOM 1019 C CA . LYS A 1 131 ? 4.150 -15.169 9.208 1.00 58.00 131 LYS A CA 1
ATOM 1020 C C . LYS A 1 131 ? 2.659 -15.463 9.062 1.00 58.00 131 LYS A C 1
ATOM 1022 O O . LYS A 1 131 ? 2.110 -16.208 9.870 1.00 58.00 131 LYS A O 1
ATOM 1027 N N . ASN A 1 132 ? 2.054 -14.931 8.005 1.00 64.00 132 ASN A N 1
ATOM 1028 C CA . ASN A 1 132 ? 0.681 -15.198 7.577 1.00 64.00 132 ASN A CA 1
ATOM 1029 C C . ASN A 1 132 ? -0.396 -14.707 8.557 1.00 64.00 132 ASN A C 1
ATOM 1031 O O . ASN A 1 132 ? -1.279 -15.472 8.948 1.00 64.00 132 ASN A O 1
ATOM 1035 N N . VAL A 1 133 ? -0.344 -13.430 8.947 1.00 73.31 133 VAL A N 1
ATOM 1036 C CA . VAL A 1 133 ? -1.427 -12.834 9.742 1.00 73.31 133 VAL A CA 1
ATOM 1037 C C . VAL A 1 133 ? -2.722 -12.835 8.925 1.00 73.31 133 VAL A C 1
ATOM 1039 O O . VAL A 1 133 ? -2.773 -12.300 7.815 1.00 73.31 133 VAL A O 1
ATOM 1042 N N . VAL A 1 134 ? -3.768 -13.458 9.471 1.00 74.00 134 VAL A N 1
ATOM 1043 C CA . VAL A 1 134 ? -5.108 -13.461 8.876 1.00 74.00 134 VAL A CA 1
ATOM 1044 C C . VAL A 1 134 ? -5.830 -12.182 9.288 1.00 74.00 134 VAL A C 1
ATOM 1046 O O . VAL A 1 134 ? -5.922 -11.884 10.478 1.00 74.00 134 VAL A O 1
ATOM 1049 N N . ILE A 1 135 ? -6.326 -11.425 8.312 1.00 76.44 135 ILE A N 1
ATOM 1050 C CA . ILE A 1 135 ? -7.172 -10.258 8.554 1.00 76.44 135 ILE A CA 1
ATOM 1051 C C . ILE A 1 135 ? -8.563 -10.764 8.894 1.00 76.44 135 ILE A C 1
ATOM 1053 O O . ILE A 1 135 ? -9.211 -11.433 8.089 1.00 76.44 135 ILE A O 1
ATOM 1057 N N . ASP A 1 136 ? -9.014 -10.419 10.090 1.00 74.62 136 ASP A N 1
ATOM 1058 C CA . ASP A 1 136 ? -10.353 -10.746 10.533 1.00 74.62 136 ASP A CA 1
ATOM 1059 C C . ASP A 1 136 ? -11.381 -9.839 9.832 1.00 74.62 136 ASP A C 1
ATOM 1061 O O . ASP A 1 136 ? -11.189 -8.628 9.729 1.00 74.62 136 ASP A O 1
ATOM 1065 N N . HIS A 1 137 ? -12.454 -10.432 9.305 1.00 80.00 137 HIS A N 1
ATOM 1066 C CA . HIS A 1 137 ? -13.559 -9.738 8.626 1.00 80.00 137 HIS A CA 1
ATOM 1067 C C . HIS A 1 137 ? -13.152 -8.664 7.577 1.00 80.00 137 HIS A C 1
ATOM 1069 O O . HIS A 1 137 ? -13.582 -7.511 7.673 1.00 80.00 137 HIS A O 1
ATOM 1075 N N . PRO A 1 138 ? -12.413 -9.003 6.499 1.00 77.75 138 PRO A N 1
ATOM 1076 C CA . PRO A 1 138 ? -11.982 -8.025 5.487 1.00 77.75 138 PRO A CA 1
ATOM 1077 C C . PRO A 1 138 ? -13.154 -7.319 4.776 1.00 77.75 138 PRO A C 1
ATOM 1079 O O . PRO A 1 138 ? -13.001 -6.234 4.226 1.00 77.75 138 PRO A O 1
ATOM 1082 N N . SER A 1 139 ? -14.362 -7.883 4.807 1.00 80.62 139 SER A N 1
ATOM 1083 C CA . SER A 1 139 ? -15.572 -7.242 4.278 1.00 80.62 139 SER A CA 1
ATOM 1084 C C . SER A 1 139 ? -15.973 -5.956 5.016 1.00 80.62 139 SER A C 1
ATOM 1086 O O . SER A 1 139 ? -16.685 -5.134 4.434 1.00 80.62 139 SER A O 1
ATOM 1088 N N . LEU A 1 140 ? -15.501 -5.750 6.252 1.00 81.88 140 LEU A N 1
ATOM 1089 C CA . LEU A 1 140 ? -15.718 -4.516 7.017 1.00 81.88 140 LEU A CA 1
ATOM 1090 C C . LEU A 1 140 ? -14.988 -3.308 6.429 1.00 81.88 140 LEU A C 1
ATOM 1092 O O . LEU A 1 140 ? -15.205 -2.193 6.879 1.00 81.88 140 LEU A O 1
ATOM 1096 N N . LEU A 1 141 ? -14.140 -3.516 5.426 1.00 80.88 141 LEU A N 1
ATOM 1097 C CA . LEU A 1 141 ? -13.315 -2.472 4.822 1.00 80.88 141 LEU A CA 1
ATOM 1098 C C . LEU A 1 141 ? -13.964 -1.809 3.617 1.00 80.88 141 LEU A C 1
ATOM 1100 O O . LEU A 1 141 ? -13.432 -0.835 3.093 1.00 80.88 141 LEU A O 1
ATOM 1104 N N . LYS A 1 142 ? -15.107 -2.341 3.179 1.00 80.62 142 LYS A N 1
ATOM 1105 C CA . LYS A 1 142 ? -15.988 -1.638 2.248 1.00 80.62 142 LYS A CA 1
ATOM 1106 C C . LYS A 1 142 ? -16.534 -0.405 2.938 1.00 80.62 142 LYS A C 1
ATOM 1108 O O . LYS A 1 142 ? -16.952 -0.519 4.089 1.00 80.62 142 LYS A O 1
ATOM 1113 N N . GLU A 1 143 ? -16.593 0.719 2.233 1.00 80.25 143 GLU A N 1
ATOM 1114 C CA . GLU A 1 143 ? -16.896 2.019 2.844 1.00 80.25 143 GLU A CA 1
ATOM 1115 C C . GLU A 1 143 ? -18.143 1.984 3.740 1.00 80.25 143 GLU A C 1
ATOM 1117 O O . GLU A 1 143 ? -18.071 2.329 4.914 1.00 80.25 143 GLU A O 1
ATOM 1122 N N . ASP A 1 144 ? -19.268 1.472 3.236 1.00 83.88 144 ASP A N 1
ATOM 1123 C CA . ASP A 1 144 ? -20.529 1.481 3.986 1.00 83.88 144 ASP A CA 1
ATOM 1124 C C . ASP A 1 144 ? -20.483 0.584 5.238 1.00 83.88 144 ASP A C 1
ATOM 1126 O O . ASP A 1 144 ? -21.128 0.864 6.249 1.00 83.88 144 ASP A O 1
ATOM 1130 N N . SER A 1 145 ? -19.749 -0.531 5.175 1.00 84.75 145 SER A N 1
ATOM 1131 C CA . SER A 1 145 ? -19.545 -1.414 6.329 1.00 84.75 145 SER A CA 1
ATOM 1132 C C . SER A 1 145 ? -18.580 -0.793 7.330 1.00 84.75 145 SER A C 1
ATOM 1134 O O . SER A 1 145 ? -18.813 -0.894 8.535 1.00 84.75 145 SER A O 1
ATOM 1136 N N . TYR A 1 146 ? -17.541 -0.131 6.826 1.00 81.31 146 TYR A N 1
ATOM 1137 C CA . TYR A 1 146 ? -16.545 0.560 7.622 1.00 81.31 146 TYR A CA 1
ATOM 1138 C C . TYR A 1 146 ? -17.181 1.714 8.394 1.00 81.31 146 TYR A C 1
ATOM 1140 O O . TYR A 1 146 ? -17.014 1.781 9.605 1.00 81.31 146 TYR A O 1
ATOM 1148 N N . ASP A 1 147 ? -17.990 2.546 7.734 1.00 79.56 147 ASP A N 1
ATOM 1149 C CA . ASP A 1 147 ? -18.685 3.686 8.344 1.00 79.56 147 ASP A CA 1
ATOM 1150 C C . ASP A 1 147 ? -19.621 3.233 9.476 1.00 79.56 147 ASP A C 1
ATOM 1152 O O . ASP A 1 147 ? -19.566 3.762 10.588 1.00 79.56 147 ASP A O 1
ATOM 1156 N N . ARG A 1 148 ? -20.430 2.188 9.244 1.00 83.88 148 ARG A N 1
ATOM 1157 C CA . ARG A 1 148 ? -21.317 1.624 10.280 1.00 83.88 148 ARG A CA 1
ATOM 1158 C C . ARG A 1 148 ? -20.542 1.054 11.467 1.00 83.88 148 ARG A C 1
ATOM 1160 O O . ARG A 1 148 ? -20.905 1.296 12.621 1.00 83.88 148 ARG A O 1
ATOM 1167 N N . ASN A 1 149 ? -19.489 0.288 11.190 1.00 81.81 149 ASN A N 1
ATOM 1168 C CA . ASN A 1 149 ? -18.671 -0.320 12.234 1.00 81.81 149 ASN A CA 1
ATOM 1169 C C . ASN A 1 149 ? -17.918 0.747 13.038 1.00 81.81 149 ASN A C 1
ATOM 1171 O O . ASN A 1 149 ? -17.929 0.715 14.265 1.00 81.81 149 ASN A O 1
ATOM 1175 N N . LEU A 1 150 ? -17.322 1.728 12.360 1.00 79.56 150 LEU A N 1
ATOM 1176 C CA . LEU A 1 150 ? -16.599 2.825 12.990 1.00 79.56 150 LEU A CA 1
ATOM 1177 C C . LEU A 1 150 ? -17.523 3.665 13.877 1.00 79.56 150 LEU A C 1
ATOM 1179 O O . LEU A 1 150 ? -17.159 3.947 15.014 1.00 79.56 150 LEU A O 1
ATOM 1183 N N . SER A 1 151 ? -18.728 4.000 13.407 1.00 80.19 151 SER A N 1
ATOM 1184 C CA . SER A 1 151 ? -19.732 4.711 14.210 1.00 80.19 151 SER A CA 1
ATOM 1185 C C . SER A 1 151 ? -20.087 3.940 15.488 1.00 80.19 151 SER A C 1
ATOM 1187 O O . SER A 1 151 ? -20.115 4.514 16.578 1.00 80.19 151 SER A O 1
ATOM 1189 N N . THR A 1 152 ? -20.245 2.616 15.382 1.00 81.38 152 THR A N 1
ATOM 1190 C CA . THR A 1 152 ? -20.491 1.736 16.536 1.00 81.38 152 THR A CA 1
ATOM 1191 C C . THR A 1 152 ? -19.318 1.784 17.519 1.00 81.38 152 THR A C 1
ATOM 1193 O O . THR A 1 152 ? -19.513 2.140 18.682 1.00 81.38 152 THR A O 1
ATOM 1196 N N . VAL A 1 153 ? -18.089 1.550 17.042 1.00 79.62 153 VAL A N 1
ATOM 1197 C CA . VAL A 1 153 ? -16.861 1.591 17.858 1.00 79.62 153 VAL A CA 1
ATOM 1198 C C . VAL A 1 153 ? -16.687 2.947 18.549 1.00 79.62 153 VAL A C 1
ATOM 1200 O O . VAL A 1 153 ? -16.356 3.003 19.732 1.00 79.62 153 VAL A O 1
ATOM 1203 N N . ILE A 1 154 ? -16.936 4.051 17.842 1.00 79.50 154 ILE A N 1
ATOM 1204 C CA . ILE A 1 154 ? -16.880 5.405 18.402 1.00 79.50 154 ILE A CA 1
ATOM 1205 C C . ILE A 1 154 ? -17.958 5.593 19.472 1.00 79.50 154 ILE A C 1
ATOM 1207 O O . ILE A 1 154 ? -17.677 6.149 20.535 1.00 79.50 154 ILE A O 1
ATOM 1211 N N . SER A 1 155 ? -19.191 5.148 19.230 1.00 81.94 155 SER A N 1
ATOM 1212 C CA . SER A 1 155 ? -20.291 5.314 20.183 1.00 81.94 155 SER A CA 1
ATOM 1213 C C . SER A 1 155 ? -20.018 4.584 21.504 1.00 81.94 155 SER A C 1
ATOM 1215 O O . SER A 1 155 ? -20.219 5.169 22.570 1.00 81.94 155 SER A O 1
ATOM 1217 N N . GLU A 1 156 ? -19.445 3.380 21.424 1.00 84.44 156 GLU A N 1
ATOM 1218 C CA . GLU A 1 156 ? -19.108 2.514 22.558 1.00 84.44 156 GLU A CA 1
ATOM 1219 C C . GLU A 1 156 ? -17.804 2.912 23.266 1.00 84.44 156 GLU A C 1
ATOM 1221 O O . GLU A 1 156 ? -17.599 2.568 24.433 1.00 84.44 156 GLU A O 1
ATOM 1226 N N . ALA A 1 157 ? -16.920 3.653 22.591 1.00 81.06 157 ALA A N 1
ATOM 1227 C CA . ALA A 1 157 ? -15.659 4.096 23.169 1.00 81.06 157 ALA A CA 1
ATOM 1228 C C . ALA A 1 157 ? -15.868 5.042 24.364 1.00 81.06 157 ALA A C 1
ATOM 1230 O O . ALA A 1 157 ? -16.713 5.945 24.357 1.00 81.06 157 ALA A O 1
ATOM 1231 N N . MET A 1 158 ? -15.031 4.875 25.388 1.00 80.56 158 MET A N 1
ATOM 1232 C CA . MET A 1 158 ? -15.028 5.723 26.573 1.00 80.56 158 MET A CA 1
ATOM 1233 C C . MET A 1 158 ? -14.447 7.098 26.234 1.00 80.56 158 MET A C 1
ATOM 1235 O O . MET A 1 158 ? -13.335 7.202 25.718 1.00 80.56 158 MET A O 1
ATOM 1239 N N . LEU A 1 159 ? -15.186 8.159 26.563 1.00 82.44 159 LEU A N 1
ATOM 1240 C CA . LEU A 1 159 ? -14.697 9.525 26.407 1.00 82.44 159 LEU A CA 1
ATOM 1241 C C . LEU A 1 159 ? -13.506 9.789 27.332 1.00 82.44 159 LEU A C 1
ATOM 1243 O O . LEU A 1 159 ? -13.573 9.535 28.538 1.00 82.44 159 LEU A O 1
ATOM 1247 N N . TRP A 1 160 ? -12.449 10.360 26.766 1.00 78.00 160 TRP A N 1
ATOM 1248 C CA . TRP A 1 160 ? -11.271 10.796 27.490 1.00 78.00 160 TRP A CA 1
ATOM 1249 C C . TRP A 1 160 ? -10.991 12.282 27.244 1.00 78.00 160 TRP A C 1
ATOM 1251 O O . TRP A 1 160 ? -10.837 12.728 26.108 1.00 78.00 160 TRP A O 1
ATOM 1261 N N . ASP A 1 161 ? -10.955 13.055 28.333 1.00 73.06 161 ASP A N 1
ATOM 1262 C CA . ASP A 1 161 ? -10.667 14.489 28.301 1.00 73.06 161 ASP A CA 1
ATOM 1263 C C . ASP A 1 161 ? -9.158 14.731 28.104 1.00 73.06 161 ASP A C 1
ATOM 1265 O O . ASP A 1 161 ? -8.333 14.404 28.963 1.00 73.06 161 ASP A O 1
ATOM 1269 N N . VAL A 1 162 ? -8.810 15.341 26.968 1.00 65.31 162 VAL A N 1
ATOM 1270 C CA . VAL A 1 162 ? -7.437 15.667 26.535 1.00 65.31 162 VAL A CA 1
ATOM 1271 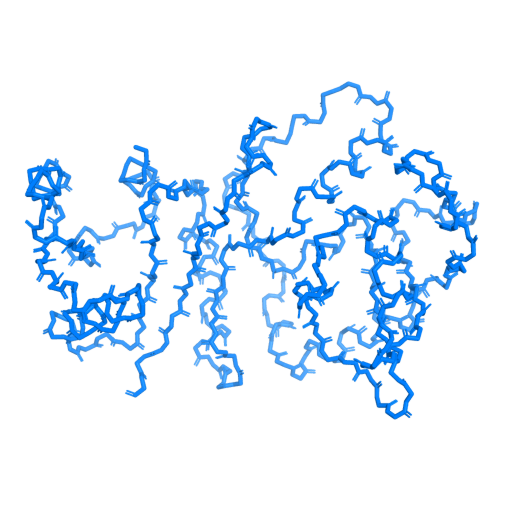C C . VAL A 1 162 ? -6.773 16.713 27.424 1.00 65.31 162 VAL A C 1
ATOM 1273 O O . VAL A 1 162 ? -5.575 16.938 27.300 1.00 65.31 162 VAL A O 1
ATOM 1276 N N . LYS A 1 163 ? -7.480 17.339 28.374 1.00 64.06 163 LYS A N 1
ATOM 1277 C CA . LYS A 1 163 ? -6.839 18.235 29.356 1.00 64.06 163 LYS A CA 1
ATOM 1278 C C . LYS A 1 163 ? -5.657 17.587 30.093 1.00 64.06 163 LYS A C 1
ATOM 1280 O O . LYS A 1 163 ? -4.799 18.303 30.589 1.00 64.06 163 LYS A O 1
ATOM 1285 N N . GLY A 1 164 ? -5.566 16.253 30.125 1.00 56.62 164 GLY A N 1
ATOM 1286 C CA . GLY A 1 164 ? -4.394 15.527 30.628 1.00 56.62 164 GLY A CA 1
ATOM 1287 C C . GLY A 1 164 ? -3.135 15.568 29.743 1.00 56.62 164 GLY A C 1
ATOM 1288 O O . GLY A 1 164 ? -2.096 15.108 30.195 1.00 56.62 164 GLY A O 1
ATOM 1289 N N . CYS A 1 165 ? -3.211 16.090 28.516 1.00 61.25 165 CYS A N 1
ATOM 1290 C CA . CYS A 1 165 ? -2.112 16.137 27.543 1.00 61.25 165 CYS A CA 1
ATOM 1291 C C . CYS A 1 165 ? -1.358 17.478 27.506 1.00 61.25 165 CYS A C 1
ATOM 1293 O O . CYS A 1 165 ? -0.339 17.589 26.825 1.00 61.25 165 CYS A O 1
ATOM 1295 N N . SER A 1 166 ? -1.837 18.522 28.190 1.00 56.84 166 SER A N 1
ATOM 1296 C CA . SER A 1 166 ? -1.138 19.811 28.218 1.00 56.84 166 SER A CA 1
ATOM 1297 C C . SER A 1 166 ? 0.146 19.706 29.046 1.00 56.84 166 SER A C 1
ATOM 1299 O O . SER A 1 166 ? 0.071 19.473 30.251 1.00 56.84 166 SER A O 1
ATOM 1301 N N . GLY A 1 167 ? 1.303 19.911 28.409 1.00 56.09 167 GLY A N 1
ATOM 1302 C CA . GLY A 1 167 ? 2.614 19.876 29.071 1.00 56.09 167 GLY A CA 1
ATOM 1303 C C . GLY A 1 167 ? 3.226 18.480 29.221 1.00 56.09 167 GLY A C 1
ATOM 1304 O O . GLY A 1 167 ? 4.191 18.337 29.959 1.00 56.09 167 GLY A O 1
ATOM 1305 N N . VAL A 1 168 ? 2.676 17.470 28.542 1.00 59.88 168 VAL A N 1
ATOM 1306 C CA . VAL A 1 168 ? 3.241 16.116 28.520 1.00 59.88 168 VAL A CA 1
ATOM 1307 C C . VAL A 1 168 ? 4.382 16.059 27.506 1.00 59.88 168 VAL A C 1
ATOM 1309 O O . VAL A 1 168 ? 4.148 16.150 26.301 1.00 59.88 168 VAL A O 1
ATOM 1312 N N . GLU A 1 169 ? 5.614 15.898 27.989 1.00 55.56 169 GLU A N 1
ATOM 1313 C CA . GLU A 1 169 ? 6.798 15.702 27.134 1.00 55.56 169 GLU A CA 1
ATOM 1314 C C . GLU A 1 169 ? 7.037 14.213 26.824 1.00 55.56 169 GLU A C 1
ATOM 1316 O O . GLU A 1 169 ? 7.665 13.865 25.819 1.00 55.56 169 GLU A O 1
ATOM 1321 N N . HIS A 1 170 ? 6.490 13.316 27.656 1.00 58.91 170 HIS A N 1
ATOM 1322 C CA . HIS A 1 170 ? 6.686 11.872 27.552 1.00 58.91 170 HIS A CA 1
ATOM 1323 C C . HIS A 1 170 ? 5.384 11.071 27.679 1.00 58.91 170 HIS A C 1
ATOM 1325 O O . HIS A 1 170 ? 4.597 11.268 28.601 1.00 58.91 170 HIS A O 1
ATOM 1331 N N . LEU A 1 171 ? 5.205 10.069 26.805 1.00 58.69 171 LEU A N 1
ATOM 1332 C CA . LEU A 1 171 ? 4.030 9.178 26.789 1.00 58.69 171 LEU A CA 1
ATOM 1333 C C . LEU A 1 171 ? 3.742 8.503 28.148 1.00 58.69 171 LEU A C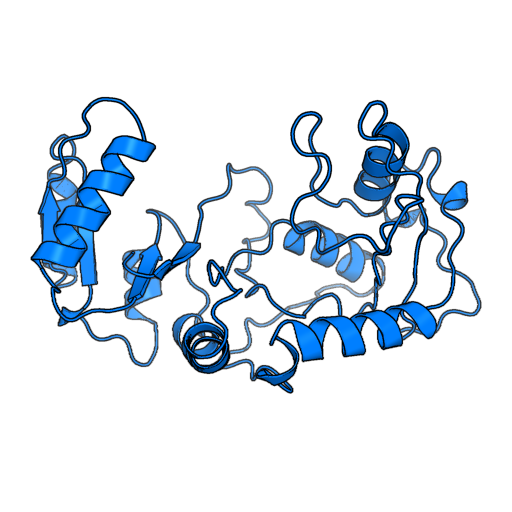 1
ATOM 1335 O O . LEU A 1 171 ? 2.593 8.183 28.441 1.00 58.69 171 LEU A O 1
ATOM 1339 N N . SER A 1 172 ? 4.758 8.319 28.996 1.00 57.38 172 SER A N 1
ATOM 1340 C CA . SER A 1 172 ? 4.641 7.748 30.344 1.00 57.38 172 SER A CA 1
ATOM 1341 C C . SER A 1 172 ? 3.848 8.608 31.334 1.00 57.38 172 SER A C 1
ATOM 1343 O O . SER A 1 172 ? 3.430 8.113 32.378 1.00 57.38 172 SER A O 1
ATOM 1345 N N . GLU A 1 173 ? 3.655 9.893 31.040 1.00 59.72 173 GLU A N 1
ATOM 1346 C CA . GLU A 1 173 ? 2.936 10.835 31.909 1.00 59.72 173 GLU A CA 1
ATOM 1347 C C . GLU A 1 173 ? 1.429 10.859 31.620 1.00 59.72 173 GLU A C 1
ATOM 1349 O O . GLU A 1 173 ? 0.640 11.424 32.383 1.00 59.72 173 GLU A O 1
ATOM 1354 N N . ILE A 1 174 ? 1.016 10.195 30.539 1.00 65.81 174 ILE A N 1
ATOM 1355 C CA . ILE A 1 174 ? -0.371 10.094 30.112 1.00 65.81 174 ILE A CA 1
ATOM 1356 C C . ILE A 1 174 ? -1.156 9.236 31.102 1.00 65.81 174 ILE A C 1
ATOM 1358 O O . ILE A 1 174 ? -0.989 8.019 31.203 1.00 65.81 174 ILE A O 1
ATOM 1362 N N . LYS A 1 175 ? -2.089 9.873 31.810 1.00 67.06 175 LYS A N 1
ATOM 1363 C CA . LYS A 1 175 ? -2.995 9.188 32.735 1.00 67.06 175 LYS A CA 1
ATOM 1364 C C . LYS A 1 175 ? -4.205 8.640 31.987 1.00 67.06 175 LYS A C 1
ATOM 1366 O O . LYS A 1 175 ? -5.161 9.366 31.714 1.00 67.06 175 LYS A O 1
ATOM 1371 N N . ILE A 1 176 ? -4.173 7.341 31.703 1.00 69.50 176 ILE A N 1
ATOM 1372 C CA . ILE A 1 176 ? -5.344 6.594 31.231 1.00 69.50 176 ILE A CA 1
ATOM 1373 C C . ILE A 1 176 ? -6.430 6.633 32.329 1.00 69.50 176 ILE A C 1
ATOM 1375 O O . ILE A 1 176 ? -6.097 6.491 33.512 1.00 69.50 176 ILE A O 1
ATOM 1379 N N . PRO A 1 177 ? -7.723 6.815 31.990 1.00 68.88 177 PRO A N 1
ATOM 1380 C CA . PRO A 1 177 ? -8.799 6.812 32.976 1.00 68.88 177 PRO A CA 1
ATOM 1381 C C . PRO A 1 177 ? -8.771 5.551 33.847 1.00 68.88 177 PRO A C 1
ATOM 1383 O O . PRO A 1 177 ? -8.737 4.439 33.332 1.00 68.88 177 PRO A O 1
ATOM 1386 N N . SER A 1 178 ? -8.866 5.701 35.171 1.00 70.12 178 SER A N 1
ATOM 1387 C CA . SER A 1 178 ? -8.768 4.579 36.126 1.00 70.12 178 SER A CA 1
ATOM 1388 C C . SER A 1 178 ? -9.837 3.493 35.948 1.00 70.12 178 SER A C 1
ATOM 1390 O O . SER A 1 178 ? -9.668 2.372 36.421 1.00 70.12 178 SER A O 1
ATOM 1392 N N . LYS A 1 179 ? -10.941 3.815 35.263 1.00 73.12 179 LYS A N 1
ATOM 1393 C CA . LYS A 1 179 ? -12.021 2.877 34.920 1.00 73.12 179 LYS A CA 1
ATOM 1394 C C . LYS A 1 179 ? -11.759 2.089 33.629 1.00 73.12 179 LYS A C 1
ATOM 1396 O O . LYS A 1 179 ? -12.480 1.129 33.366 1.00 73.12 179 LYS A O 1
ATOM 1401 N N . ALA A 1 180 ? -10.769 2.483 32.828 1.00 66.06 180 ALA A N 1
ATOM 1402 C CA . ALA A 1 180 ? -10.448 1.813 31.578 1.00 66.06 180 ALA A CA 1
ATOM 1403 C C . ALA A 1 180 ? -9.740 0.477 31.853 1.00 66.06 180 ALA A C 1
ATOM 1405 O O . ALA A 1 180 ? -8.726 0.401 32.545 1.00 66.06 180 ALA A O 1
ATOM 1406 N N . LYS A 1 181 ? -10.290 -0.597 31.289 1.00 73.44 181 LYS A N 1
ATOM 1407 C CA . LYS A 1 181 ? -9.656 -1.920 31.218 1.00 73.44 181 LYS A CA 1
ATOM 1408 C C . LYS A 1 181 ? -8.741 -1.992 29.990 1.00 73.44 181 LYS A C 1
ATOM 1410 O O . LYS A 1 181 ? -8.917 -1.214 29.057 1.00 73.44 181 LYS A O 1
ATOM 1415 N N . ARG A 1 182 ? -7.828 -2.972 29.944 1.00 61.62 182 ARG A N 1
ATOM 1416 C CA . ARG A 1 182 ? -6.859 -3.164 28.839 1.00 61.62 182 ARG A CA 1
ATOM 1417 C C . ARG A 1 182 ? -7.473 -3.184 27.427 1.00 61.62 182 ARG A C 1
ATOM 1419 O O . ARG A 1 182 ? -6.822 -2.718 26.505 1.00 61.62 182 ARG A O 1
ATOM 1426 N N . SER A 1 183 ? -8.707 -3.661 27.270 1.00 65.38 183 SER A N 1
ATOM 1427 C CA . SER A 1 183 ? -9.429 -3.726 25.988 1.00 65.38 183 SER A CA 1
ATOM 1428 C C . SER A 1 183 ? -10.394 -2.553 25.748 1.00 65.38 183 SER A C 1
ATOM 1430 O O . SER A 1 183 ? -11.233 -2.611 24.854 1.00 65.38 183 SER A O 1
ATOM 1432 N N . THR A 1 184 ? -10.334 -1.495 26.562 1.00 70.81 184 THR A N 1
ATOM 1433 C CA . THR A 1 184 ? -11.260 -0.360 26.432 1.00 70.81 184 THR A CA 1
ATOM 1434 C C . THR A 1 184 ? -10.818 0.541 25.289 1.00 70.81 184 THR A C 1
ATOM 1436 O O . THR A 1 184 ? -9.713 1.080 25.323 1.00 70.81 184 THR A O 1
ATOM 1439 N N . SER A 1 185 ? -11.696 0.748 24.310 1.00 76.38 185 SER A N 1
ATOM 1440 C CA . SER A 1 185 ? -11.523 1.788 23.296 1.00 76.38 185 SER A CA 1
ATOM 1441 C C . SER A 1 185 ? -11.726 3.162 23.927 1.00 76.38 185 SER A C 1
ATOM 1443 O O . SER A 1 185 ? -12.733 3.401 24.596 1.00 76.38 185 SER A O 1
ATOM 1445 N N . LEU A 1 186 ? -10.778 4.070 23.715 1.00 76.50 186 LEU A N 1
ATOM 1446 C CA . LEU A 1 186 ? -10.877 5.463 24.147 1.00 76.50 186 LEU A CA 1
ATOM 1447 C C . LEU A 1 186 ? -11.213 6.350 22.955 1.00 76.50 186 LEU A C 1
ATOM 1449 O O . LEU A 1 186 ? -10.658 6.150 21.877 1.00 76.50 186 LEU A O 1
ATOM 1453 N N . LYS A 1 187 ? -12.075 7.348 23.159 1.00 81.12 187 LYS A N 1
ATOM 1454 C CA . LYS A 1 187 ? -12.316 8.421 22.192 1.00 81.12 187 LYS A CA 1
ATOM 1455 C C . LYS A 1 187 ? -11.924 9.772 22.756 1.00 81.12 187 LYS A C 1
ATOM 1457 O O . LYS A 1 187 ? -12.168 10.074 23.924 1.00 81.12 187 LYS A O 1
ATOM 1462 N N . VAL A 1 188 ? -11.353 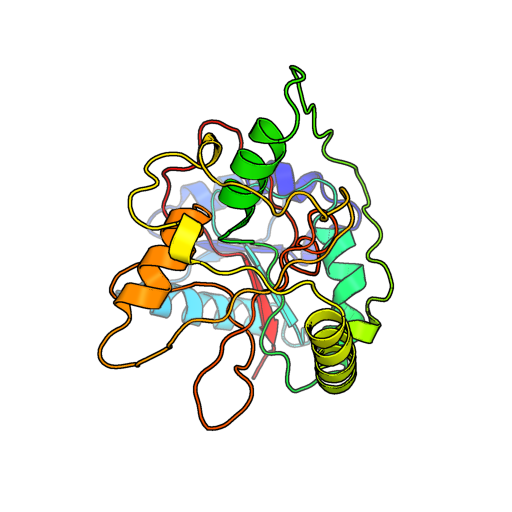10.580 21.880 1.00 77.56 188 VAL A N 1
ATOM 1463 C CA . VAL A 1 188 ? -10.909 11.940 22.147 1.00 77.56 188 VAL A CA 1
ATOM 1464 C C . VAL A 1 188 ? -11.603 12.863 21.154 1.00 77.56 188 VAL A C 1
ATOM 1466 O O . VAL A 1 188 ? -11.581 12.594 19.955 1.00 77.56 188 VAL A O 1
ATOM 1469 N N . PHE A 1 189 ? -12.191 13.944 21.664 1.00 77.56 189 PHE A N 1
ATOM 1470 C CA . PHE A 1 189 ? -12.692 15.047 20.851 1.00 77.56 189 PHE A CA 1
ATOM 1471 C C . PHE A 1 189 ? -11.691 16.198 20.875 1.00 77.56 189 PHE A C 1
ATOM 1473 O O . PHE A 1 189 ? -11.121 16.524 21.919 1.00 77.56 189 PHE A O 1
ATOM 1480 N N . PHE A 1 190 ? -11.493 16.826 19.725 1.00 74.00 190 PHE A N 1
ATOM 1481 C CA . PHE A 1 190 ? -10.692 18.032 19.584 1.00 74.00 190 PHE A CA 1
ATOM 1482 C C . PHE A 1 190 ? -11.332 18.955 18.555 1.00 74.00 190 PHE A C 1
ATOM 1484 O O . PHE A 1 190 ? -12.027 18.495 17.653 1.00 74.00 190 PHE A O 1
ATOM 1491 N N . SER A 1 191 ? -11.070 20.254 18.690 1.00 71.44 191 SER A N 1
ATOM 1492 C CA . SER A 1 191 ? -11.446 21.234 17.674 1.00 71.44 191 SER A CA 1
ATOM 1493 C C . SER A 1 191 ? -10.500 21.109 16.480 1.00 71.44 191 SER A C 1
ATOM 1495 O O . SER A 1 191 ? -9.290 21.300 16.633 1.00 71.44 191 SER A O 1
ATOM 1497 N N . ASP A 1 192 ? -11.026 20.771 15.305 1.00 69.69 192 ASP A N 1
ATOM 1498 C CA . ASP A 1 192 ? -10.298 20.870 14.036 1.00 69.69 192 ASP A CA 1
ATOM 1499 C C . ASP A 1 192 ? -10.695 22.163 13.319 1.00 69.69 192 ASP A C 1
ATOM 1501 O O . ASP A 1 192 ? -11.507 22.175 12.396 1.00 69.69 192 ASP A O 1
ATOM 1505 N N . ASP A 1 193 ? -10.113 23.273 13.769 1.00 71.38 193 ASP A N 1
ATOM 1506 C CA . ASP A 1 193 ? -10.156 24.523 13.021 1.00 71.38 193 ASP A CA 1
ATOM 1507 C C . ASP A 1 193 ? -9.105 24.449 11.894 1.00 71.38 193 ASP A C 1
ATOM 1509 O O . ASP A 1 193 ? -7.902 24.385 12.176 1.00 71.38 193 ASP A O 1
ATOM 1513 N N . PRO A 1 194 ? -9.506 24.471 10.607 1.00 68.12 194 PRO A N 1
ATOM 1514 C CA . PRO A 1 194 ? -8.563 24.401 9.494 1.00 68.12 194 PRO A CA 1
ATOM 1515 C C . PRO A 1 194 ? -7.582 25.581 9.461 1.00 68.12 194 PRO A C 1
ATOM 1517 O O . PRO A 1 194 ? -6.516 25.456 8.858 1.00 68.12 194 PRO A O 1
ATOM 1520 N N . THR A 1 195 ? -7.916 26.697 10.115 1.00 68.94 195 THR A N 1
ATOM 1521 C CA . THR A 1 195 ? -7.056 27.878 10.260 1.00 68.94 195 THR A CA 1
ATOM 1522 C C . THR A 1 195 ? -6.165 27.818 11.503 1.00 68.94 195 THR A C 1
ATOM 1524 O O . THR A 1 195 ? -5.116 28.462 11.534 1.00 68.94 195 THR A O 1
ATOM 1527 N N . ASN A 1 196 ? -6.524 27.003 12.501 1.00 68.00 196 ASN A N 1
ATOM 1528 C CA . ASN A 1 196 ? -5.792 26.846 13.755 1.00 68.00 196 ASN A CA 1
ATOM 1529 C C . ASN A 1 196 ? -5.789 25.387 14.233 1.00 68.00 196 ASN A C 1
ATOM 1531 O O . ASN A 1 196 ? -6.602 24.947 15.044 1.00 68.00 196 ASN A O 1
ATOM 1535 N N . ARG A 1 197 ? -4.789 24.638 13.774 1.00 72.44 197 ARG A N 1
ATOM 1536 C CA . ARG A 1 197 ? -4.664 23.201 14.050 1.00 72.44 197 ARG A CA 1
ATOM 1537 C C . ARG A 1 197 ? -3.812 22.866 15.273 1.00 72.44 197 ARG A C 1
ATOM 1539 O O . ARG A 1 197 ? -3.330 21.741 15.406 1.00 72.44 197 ARG A O 1
ATOM 1546 N N . ASN A 1 198 ? -3.640 23.817 16.187 1.00 75.44 198 ASN A N 1
ATOM 1547 C CA . ASN A 1 198 ? -2.837 23.624 17.395 1.00 75.44 198 ASN A CA 1
ATOM 1548 C C . ASN A 1 198 ? -3.413 22.534 18.304 1.00 75.44 198 ASN A C 1
ATOM 1550 O O . ASN A 1 198 ? -2.658 21.728 18.841 1.00 75.44 198 ASN A O 1
ATOM 1554 N N . SER A 1 199 ? -4.741 22.461 18.435 1.00 74.56 199 SER A N 1
ATOM 1555 C CA . SER A 1 199 ? -5.404 21.407 19.212 1.00 74.56 199 SER A CA 1
ATOM 1556 C C . SER A 1 199 ? -5.117 20.019 18.641 1.00 74.56 199 SER A C 1
ATOM 1558 O O . SER A 1 199 ? -4.824 19.091 19.390 1.00 74.56 199 SER A O 1
ATOM 1560 N N . LEU A 1 200 ? -5.124 19.895 17.313 1.00 74.44 200 LEU A N 1
ATOM 1561 C CA . LEU A 1 200 ? -4.823 18.648 16.624 1.00 74.44 200 LEU A CA 1
ATOM 1562 C C . LEU A 1 200 ? -3.352 18.242 16.769 1.00 74.44 200 LEU A C 1
ATOM 1564 O O . LEU A 1 200 ? -3.059 17.087 17.069 1.00 74.44 200 LEU A O 1
ATOM 1568 N N . ALA A 1 201 ? -2.431 19.195 16.614 1.00 76.25 201 ALA A N 1
ATOM 1569 C CA . ALA A 1 201 ? -1.009 18.956 16.835 1.00 76.25 201 ALA A CA 1
ATOM 1570 C C . ALA A 1 201 ? -0.724 18.547 18.288 1.00 76.25 201 ALA A C 1
ATOM 1572 O O . ALA A 1 201 ? 0.028 17.609 18.514 1.00 76.25 201 ALA A O 1
ATOM 1573 N N . ALA A 1 202 ? -1.365 19.186 19.271 1.00 75.38 202 ALA A N 1
ATOM 1574 C CA . ALA A 1 202 ? -1.208 18.838 20.681 1.00 75.38 202 ALA A CA 1
ATOM 1575 C C . ALA A 1 202 ? -1.687 17.409 20.985 1.00 75.38 202 ALA A C 1
ATOM 1577 O O . ALA A 1 202 ? -0.997 16.668 21.684 1.00 75.38 202 ALA A O 1
ATOM 1578 N N . VAL A 1 203 ? -2.831 16.999 20.424 1.00 76.06 203 VAL A N 1
ATOM 1579 C CA . VAL A 1 203 ? -3.319 15.613 20.513 1.00 76.06 203 VAL A CA 1
ATOM 1580 C C . VAL A 1 203 ? -2.320 14.656 19.866 1.00 76.06 203 VAL A C 1
ATOM 1582 O O . VAL A 1 203 ? -1.930 13.669 20.484 1.00 76.06 203 VAL A O 1
ATOM 1585 N N . ALA A 1 204 ? -1.867 14.955 18.646 1.00 76.62 204 ALA A N 1
ATOM 1586 C CA . ALA A 1 204 ? -0.914 14.117 17.930 1.00 76.62 204 ALA A CA 1
ATOM 1587 C C . ALA A 1 204 ? 0.392 13.936 18.718 1.00 76.62 204 ALA A C 1
ATOM 1589 O O . ALA A 1 204 ? 0.799 12.799 18.952 1.00 76.62 204 ALA A O 1
ATOM 1590 N N . SER A 1 205 ? 0.983 15.033 19.201 1.00 76.81 205 SER A N 1
ATOM 1591 C CA . SER A 1 205 ? 2.161 15.026 20.072 1.00 76.81 205 SER A CA 1
ATOM 1592 C C . SER A 1 205 ? 1.934 14.197 21.328 1.00 76.81 205 SER A C 1
ATOM 1594 O O . SER A 1 205 ? 2.784 13.380 21.674 1.00 76.81 205 SER A O 1
ATOM 1596 N N . CYS A 1 206 ? 0.770 14.348 21.971 1.00 74.56 206 CYS A N 1
ATOM 1597 C CA . CYS A 1 206 ? 0.433 13.584 23.167 1.00 74.56 206 CYS A CA 1
ATOM 1598 C C . CYS A 1 206 ? 0.460 12.079 22.904 1.00 74.56 206 CYS A C 1
ATOM 1600 O O . CYS A 1 206 ? 0.863 11.330 23.771 1.00 74.56 206 CYS A O 1
ATOM 1602 N N . PHE A 1 207 ? 0.104 11.614 21.709 1.00 73.00 207 PHE A N 1
ATOM 1603 C CA . PHE A 1 207 ? 0.146 10.189 21.358 1.00 73.00 207 PHE A CA 1
ATOM 1604 C C . PHE A 1 207 ? 1.403 9.776 20.585 1.00 73.00 207 PHE A C 1
ATOM 1606 O O . PHE A 1 207 ? 1.492 8.646 20.098 1.00 73.00 207 PHE A O 1
ATOM 1613 N N . GLY A 1 208 ? 2.366 10.690 20.433 1.00 73.06 208 GLY A N 1
ATOM 1614 C CA . GLY A 1 208 ? 3.537 10.510 19.580 1.00 73.06 208 GLY A CA 1
ATOM 1615 C C . GLY A 1 208 ? 3.189 10.277 18.107 1.00 73.06 208 GLY A C 1
ATOM 1616 O O . GLY A 1 208 ? 4.034 9.791 17.360 1.00 73.06 208 GLY A O 1
ATOM 1617 N N . LEU A 1 209 ? 1.950 10.558 17.689 1.00 76.25 209 LEU A N 1
ATOM 1618 C CA . LEU A 1 209 ? 1.483 10.373 16.318 1.00 76.25 209 LEU A CA 1
ATOM 1619 C C . LEU A 1 209 ? 2.235 11.315 15.387 1.00 76.25 209 LEU A C 1
ATOM 1621 O O . LEU A 1 209 ? 2.577 12.442 15.748 1.00 76.25 209 LEU A O 1
ATOM 1625 N N . ARG A 1 210 ? 2.465 10.870 14.153 1.00 71.75 210 ARG A N 1
ATOM 1626 C CA . ARG A 1 210 ? 3.176 11.684 13.176 1.00 71.75 210 ARG A CA 1
ATOM 1627 C C . ARG A 1 210 ? 2.298 12.860 12.743 1.00 71.75 210 ARG A C 1
ATOM 1629 O O . ARG A 1 210 ? 1.234 12.668 12.155 1.00 71.75 210 ARG A O 1
ATOM 1636 N N . HIS A 1 211 ? 2.791 14.073 12.966 1.00 73.56 211 HIS A N 1
ATOM 1637 C CA . HIS A 1 211 ? 2.164 15.312 12.517 1.00 73.56 211 HIS A CA 1
ATOM 1638 C C . HIS A 1 211 ? 3.195 16.260 11.896 1.00 73.56 211 HIS A C 1
ATOM 1640 O O . HIS A 1 211 ? 4.398 16.146 12.126 1.00 73.56 211 HIS A O 1
ATOM 1646 N N . SER A 1 212 ? 2.728 17.203 11.081 1.00 69.81 212 SER A N 1
ATOM 1647 C CA . SER A 1 212 ? 3.538 18.302 10.551 1.00 69.81 212 SER A CA 1
ATOM 1648 C C . SER A 1 212 ? 2.687 19.557 10.361 1.00 69.81 212 SER A C 1
ATOM 1650 O O . SER A 1 212 ? 1.472 19.464 10.210 1.00 69.81 212 SER A O 1
ATOM 1652 N N . ASN A 1 213 ? 3.317 20.731 10.301 1.00 58.78 213 ASN A N 1
ATOM 1653 C CA . ASN A 1 213 ? 2.597 21.999 10.114 1.00 58.78 213 ASN A CA 1
ATOM 1654 C C . ASN A 1 213 ? 1.837 22.065 8.772 1.00 58.78 213 ASN A C 1
ATOM 1656 O O . ASN A 1 213 ? 0.819 22.742 8.681 1.00 58.78 213 ASN A O 1
ATOM 1660 N N . ALA A 1 214 ? 2.302 21.341 7.744 1.00 57.34 214 ALA A N 1
ATOM 1661 C CA . ALA A 1 214 ? 1.645 21.259 6.435 1.00 57.34 214 ALA A CA 1
ATOM 1662 C C . ALA A 1 214 ? 0.559 20.163 6.374 1.00 57.34 214 ALA A C 1
ATOM 1664 O O . ALA A 1 214 ? -0.460 20.319 5.701 1.00 57.34 214 ALA A O 1
ATOM 1665 N N . HIS A 1 215 ? 0.762 19.055 7.096 1.00 57.44 215 HIS A N 1
ATOM 1666 C CA . HIS A 1 215 ? -0.135 17.898 7.160 1.00 57.44 215 HIS A CA 1
ATOM 1667 C C . HIS A 1 215 ? -0.272 17.459 8.625 1.00 57.44 215 HIS A C 1
ATOM 1669 O O . HIS A 1 215 ? 0.582 16.724 9.131 1.00 57.44 215 HIS A O 1
ATOM 1675 N N . PRO A 1 216 ? -1.300 17.943 9.332 1.00 54.44 216 PRO A N 1
ATOM 1676 C CA . PRO A 1 216 ? -1.330 17.932 10.791 1.00 54.44 216 PRO A CA 1
ATOM 1677 C C . PRO A 1 216 ? -1.664 16.575 11.385 1.00 54.44 216 PRO A C 1
ATOM 1679 O O . PRO A 1 216 ? -1.372 16.357 12.547 1.00 54.44 216 PRO A O 1
ATOM 1682 N N . LEU A 1 217 ? -2.194 15.645 10.596 1.00 62.97 217 LEU A N 1
ATOM 1683 C CA . LEU A 1 217 ? -2.206 14.228 10.928 1.00 62.97 217 LEU A CA 1
ATOM 1684 C C . LEU A 1 217 ? -2.292 13.421 9.636 1.00 62.97 217 LEU A C 1
ATOM 1686 O O . LEU A 1 217 ? -3.016 13.779 8.703 1.00 62.97 217 LEU A O 1
ATOM 1690 N N . ILE A 1 218 ? -1.541 12.327 9.590 1.00 62.25 218 ILE A N 1
ATOM 1691 C CA . ILE A 1 218 ? -1.547 11.388 8.471 1.00 62.25 218 ILE A CA 1
ATOM 1692 C C . ILE A 1 218 ? -2.395 10.178 8.879 1.00 62.25 218 ILE A C 1
ATOM 1694 O O . ILE A 1 218 ? -2.355 9.760 10.035 1.00 62.25 218 ILE A O 1
ATOM 1698 N N . ASN A 1 219 ? -3.162 9.621 7.933 1.00 66.50 219 ASN A N 1
ATOM 1699 C CA . ASN A 1 219 ? -4.144 8.536 8.132 1.00 66.50 219 ASN A CA 1
ATOM 1700 C C . ASN A 1 219 ? -5.469 8.950 8.799 1.00 66.50 219 ASN A C 1
ATOM 1702 O O . ASN A 1 219 ? -6.037 8.180 9.568 1.00 66.50 219 ASN A O 1
ATOM 1706 N N . LEU A 1 220 ? -5.980 10.142 8.492 1.00 68.75 220 LEU A N 1
ATOM 1707 C CA . LEU A 1 220 ? -7.324 10.541 8.912 1.00 68.75 220 LEU A CA 1
ATOM 1708 C C . LEU A 1 220 ? -8.379 9.953 7.969 1.00 68.75 220 LEU A C 1
ATOM 1710 O O . LEU A 1 220 ? -8.257 10.068 6.750 1.00 68.75 220 LEU A O 1
ATOM 1714 N N . TYR A 1 221 ? -9.419 9.366 8.551 1.00 70.38 221 TYR A N 1
ATOM 1715 C CA . TYR A 1 221 ? -10.658 9.000 7.867 1.00 70.38 221 TYR A CA 1
ATOM 1716 C C . TYR A 1 221 ? -11.763 10.004 8.241 1.00 70.38 221 TYR A C 1
ATOM 1718 O O . TYR A 1 221 ? -11.580 10.718 9.225 1.00 70.38 221 TYR A O 1
ATOM 1726 N N . LYS A 1 222 ? -12.829 10.112 7.428 1.00 64.69 222 LYS A N 1
ATOM 1727 C CA . LYS A 1 222 ? -13.934 11.099 7.510 1.00 64.69 222 LYS A CA 1
ATOM 1728 C C . LYS A 1 222 ? -14.183 11.648 8.935 1.00 64.69 222 LYS A C 1
ATOM 1730 O O . LYS A 1 222 ? -14.276 10.877 9.883 1.00 64.69 222 LYS A O 1
ATOM 1735 N N . GLY A 1 223 ? -14.312 12.971 9.072 1.00 53.66 223 GLY A N 1
ATOM 1736 C CA . GLY A 1 223 ? -14.904 13.580 10.271 1.00 53.66 223 GLY A CA 1
ATOM 1737 C C . GLY A 1 223 ? -16.423 13.602 10.114 1.00 53.66 223 GLY A C 1
ATOM 1738 O O . GLY A 1 223 ? -16.893 13.925 9.022 1.00 53.66 223 GLY A O 1
ATOM 1739 N N . ASP A 1 224 ? -17.175 13.229 11.148 1.00 36.00 224 ASP A N 1
ATOM 1740 C CA . ASP A 1 224 ? -18.632 13.395 11.132 1.00 36.00 224 ASP A CA 1
ATOM 1741 C C . ASP A 1 224 ? -18.988 14.897 11.224 1.00 36.00 224 ASP A C 1
ATOM 1743 O O . ASP A 1 224 ? -18.246 15.687 11.803 1.00 36.00 224 ASP A O 1
ATOM 1747 N N . GLY A 1 225 ? -20.082 15.279 10.558 1.00 29.06 225 GLY A N 1
ATOM 1748 C CA . GLY A 1 225 ? -20.468 16.631 10.113 1.00 29.06 225 GLY A CA 1
ATOM 1749 C C . GLY A 1 225 ? -20.373 17.850 11.060 1.00 29.06 225 GLY A C 1
ATOM 1750 O O . GLY A 1 225 ? -20.457 17.747 12.276 1.00 29.06 225 GLY A O 1
ATOM 1751 N N . ASP A 1 226 ? -20.281 19.026 10.415 1.00 26.98 226 ASP A N 1
ATOM 1752 C CA . ASP A 1 226 ? -20.614 20.425 10.794 1.00 26.98 226 ASP A CA 1
ATOM 1753 C C . ASP A 1 226 ? -20.201 21.041 12.145 1.00 26.98 226 ASP A C 1
ATOM 1755 O O . ASP A 1 226 ? -20.338 22.248 12.342 1.00 26.98 226 ASP A O 1
ATOM 1759 N N . VAL A 1 227 ? -19.538 20.296 13.013 1.00 26.17 227 VAL A N 1
ATOM 1760 C CA . VAL A 1 227 ? -18.562 20.802 13.982 1.00 26.17 227 VAL A CA 1
ATOM 1761 C C . VAL A 1 227 ? -17.459 19.765 13.926 1.00 26.17 227 VAL A C 1
ATOM 1763 O O . VAL A 1 227 ? -17.725 18.616 14.246 1.00 26.17 227 VAL A O 1
ATOM 1766 N N . PHE A 1 228 ? -16.272 20.115 13.417 1.00 27.83 228 PHE A N 1
ATOM 1767 C CA . PHE A 1 228 ? -15.238 19.137 13.054 1.00 27.83 228 PHE A CA 1
ATOM 1768 C C . PHE A 1 228 ? -14.660 18.408 14.288 1.00 27.83 228 PHE A C 1
ATOM 1770 O O . PHE A 1 228 ? -13.557 18.691 14.752 1.00 27.83 228 PHE A O 1
ATOM 1777 N N . GLU A 1 229 ? -15.421 17.448 14.806 1.00 26.52 229 GLU A N 1
ATOM 1778 C CA . GLU A 1 229 ? -15.072 16.489 15.839 1.00 26.52 229 GLU A CA 1
ATOM 1779 C C . GLU A 1 229 ? -14.482 15.261 15.148 1.00 26.52 229 GLU A C 1
ATOM 1781 O O . GLU A 1 229 ? -15.173 14.342 14.707 1.00 26.52 229 GLU A O 1
ATOM 1786 N N . ARG A 1 230 ? -13.159 15.234 15.015 1.00 33.25 230 ARG A N 1
ATOM 1787 C CA . ARG A 1 230 ? -12.474 14.029 14.547 1.00 33.25 230 ARG A CA 1
ATOM 1788 C C . ARG A 1 230 ? -12.266 13.098 15.730 1.00 33.25 230 ARG A C 1
ATOM 1790 O O . ARG A 1 230 ? -11.436 13.355 16.597 1.00 33.25 230 ARG A O 1
ATOM 1797 N N . VAL A 1 231 ? -13.004 11.997 15.753 1.00 28.00 231 VAL A N 1
ATOM 1798 C CA . VAL A 1 231 ? -12.821 10.967 16.771 1.00 28.00 231 VAL A CA 1
ATOM 1799 C C . VAL A 1 231 ? -11.751 9.981 16.329 1.00 28.00 231 VAL A C 1
ATOM 1801 O O . VAL A 1 231 ? -11.891 9.308 15.311 1.00 28.00 231 VAL A O 1
ATOM 1804 N N . GLN A 1 232 ? -10.704 9.840 17.136 1.00 36.81 232 GLN A N 1
ATOM 1805 C CA . GLN A 1 232 ? -9.802 8.698 17.045 1.00 36.81 232 GLN A CA 1
ATOM 1806 C C . GLN A 1 232 ? -10.170 7.704 18.148 1.00 36.81 232 GLN A C 1
ATOM 1808 O O . GLN A 1 232 ? -10.020 8.003 19.333 1.00 36.81 232 GLN A O 1
ATOM 1813 N N . ALA A 1 233 ? -10.676 6.532 17.756 1.00 28.28 233 ALA A N 1
ATOM 1814 C CA . ALA A 1 233 ? -10.835 5.404 18.662 1.00 28.28 233 ALA A CA 1
ATOM 1815 C C . ALA A 1 233 ? -9.463 4.739 18.854 1.00 28.28 233 ALA A C 1
ATOM 1817 O O . ALA A 1 233 ? -8.943 4.080 17.955 1.00 28.28 233 ALA A O 1
ATOM 1818 N N . LEU A 1 234 ? -8.852 4.942 20.018 1.00 34.81 234 LEU A N 1
ATOM 1819 C CA . LEU A 1 234 ? -7.644 4.237 20.432 1.00 34.81 234 LEU A CA 1
ATOM 1820 C C . LEU A 1 234 ? -8.084 3.022 21.248 1.00 34.81 234 LEU A C 1
ATOM 1822 O O . LEU A 1 234 ? -8.296 3.127 22.454 1.00 34.81 234 LEU A O 1
ATOM 1826 N N . SER A 1 235 ? -8.260 1.871 20.603 1.00 29.34 235 SER A N 1
ATOM 1827 C CA . SER A 1 235 ? -8.205 0.598 21.323 1.00 29.34 235 SER A CA 1
ATOM 1828 C C . SER A 1 235 ? -6.808 0.014 21.161 1.00 29.34 235 SER A C 1
ATOM 1830 O O . SER A 1 235 ? -6.287 -0.077 20.049 1.00 29.34 235 SER A O 1
ATOM 1832 N N . LEU A 1 236 ? -6.202 -0.387 22.281 1.00 29.67 236 LEU A N 1
ATOM 1833 C CA . LEU A 1 236 ? -4.892 -1.048 22.331 1.00 29.67 236 LEU A CA 1
ATOM 1834 C C . LEU A 1 236 ? -4.818 -2.300 21.430 1.00 29.67 236 LEU A C 1
ATOM 1836 O O . LEU A 1 236 ? -3.722 -2.713 21.065 1.00 29.67 236 LEU A O 1
ATOM 1840 N N . GLU A 1 237 ? -5.966 -2.859 21.031 1.00 27.80 237 GLU A N 1
ATOM 1841 C CA . GLU A 1 237 ? -6.086 -4.021 20.142 1.00 27.80 237 GLU A CA 1
ATOM 1842 C C . GLU A 1 237 ? -6.606 -3.663 18.727 1.00 27.80 237 GLU A C 1
ATOM 1844 O O . GLU A 1 237 ? -6.336 -4.395 17.780 1.00 27.80 237 GLU A O 1
ATOM 1849 N N . GLN A 1 238 ? -7.288 -2.523 18.533 1.00 28.50 238 GLN A N 1
ATOM 1850 C CA . GLN A 1 238 ? -7.955 -2.131 17.273 1.00 28.50 238 GLN A CA 1
ATOM 1851 C C . GLN A 1 238 ? -7.242 -1.025 16.480 1.00 28.50 238 GLN A C 1
ATOM 1853 O O . GLN A 1 238 ? -7.641 -0.730 15.356 1.00 28.50 238 GLN A O 1
ATOM 1858 N N . VAL A 1 239 ? -6.134 -0.464 16.980 1.00 28.17 239 VAL A N 1
ATOM 1859 C CA . VAL A 1 239 ? -5.235 0.386 16.161 1.00 28.17 239 VAL A CA 1
ATOM 1860 C C . VAL A 1 239 ? -4.577 -0.416 15.010 1.00 28.17 239 VAL A C 1
ATOM 1862 O O . VAL A 1 239 ? -3.939 0.138 14.113 1.00 28.17 239 VAL A O 1
ATOM 1865 N N . ILE A 1 240 ? -4.809 -1.730 14.977 1.00 29.42 240 ILE A N 1
ATOM 1866 C CA . ILE A 1 240 ? -4.423 -2.676 13.931 1.00 29.42 240 ILE A CA 1
ATOM 1867 C C . ILE A 1 240 ? -5.633 -2.985 13.030 1.00 29.42 240 ILE A C 1
ATOM 1869 O O . ILE A 1 240 ? -6.009 -4.138 12.868 1.00 29.42 240 ILE A O 1
ATOM 1873 N N . MET A 1 241 ? -6.283 -1.988 12.428 1.00 24.94 241 MET A N 1
ATOM 1874 C CA . MET A 1 241 ? -7.205 -2.260 11.315 1.00 24.94 241 MET A CA 1
ATOM 1875 C C . MET A 1 241 ? -6.829 -1.427 10.089 1.00 24.94 241 MET A C 1
ATOM 1877 O O . MET A 1 241 ? -7.215 -0.281 9.905 1.00 24.94 241 MET A O 1
ATOM 1881 N N . LEU A 1 242 ? -5.990 -2.093 9.289 1.00 28.27 242 LEU A N 1
ATOM 1882 C CA . LEU A 1 242 ? -5.426 -1.779 7.975 1.00 28.27 242 LEU A CA 1
ATOM 1883 C C . LEU A 1 242 ? -4.561 -0.546 7.827 1.00 28.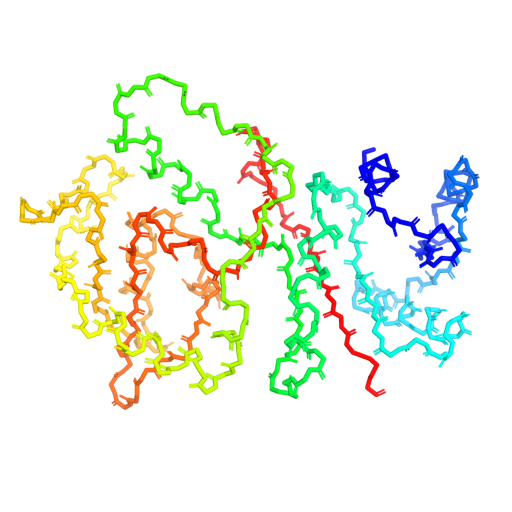27 242 LEU A C 1
ATOM 1885 O O . LEU A 1 242 ? -4.912 0.461 7.220 1.00 28.27 242 LEU A O 1
ATOM 1889 N N . LYS A 1 243 ? -3.304 -0.787 8.166 1.00 30.56 243 LYS A N 1
ATOM 1890 C CA . LYS A 1 243 ? -2.217 -0.795 7.184 1.00 30.56 243 LYS A CA 1
ATOM 1891 C C . LYS A 1 243 ? -1.300 -1.951 7.574 1.00 30.56 243 LYS A C 1
ATOM 1893 O O . LYS A 1 243 ? -1.105 -2.158 8.772 1.00 30.56 243 LYS A O 1
ATOM 1898 N N . ALA A 1 244 ? -0.784 -2.723 6.614 1.00 26.42 244 ALA A N 1
ATOM 1899 C CA . ALA A 1 244 ? 0.201 -3.751 6.946 1.00 26.42 244 ALA A CA 1
ATOM 1900 C C . ALA A 1 244 ? 1.318 -3.104 7.769 1.00 26.42 244 ALA A C 1
ATOM 1902 O O . ALA A 1 244 ? 1.821 -2.029 7.432 1.00 26.42 244 ALA A O 1
ATOM 1903 N N . VAL A 1 245 ? 1.650 -3.721 8.894 1.00 29.56 245 VAL A N 1
ATOM 1904 C CA . VAL A 1 245 ? 2.782 -3.292 9.699 1.00 29.56 245 VAL A CA 1
ATOM 1905 C C . VAL A 1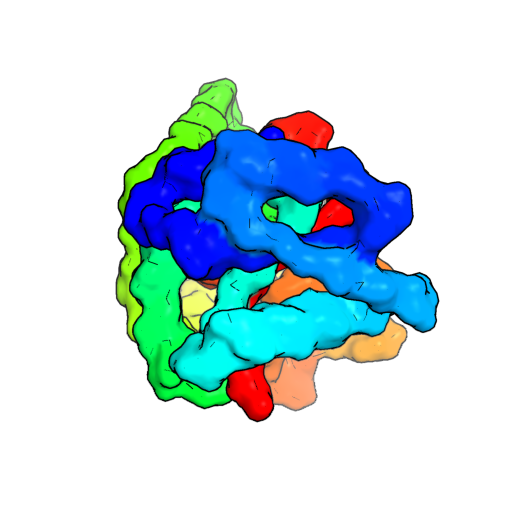 245 ? 4.030 -3.749 8.955 1.00 29.56 245 VAL A C 1
ATOM 1907 O O . VAL A 1 245 ? 4.461 -4.892 9.076 1.00 29.56 245 VAL A O 1
ATOM 1910 N N . VAL A 1 246 ? 4.627 -2.852 8.175 1.00 31.08 246 VAL A N 1
ATOM 1911 C CA . VAL A 1 246 ? 6.048 -2.976 7.854 1.00 31.08 246 VAL A CA 1
ATOM 1912 C C . VAL A 1 246 ? 6.789 -2.662 9.143 1.00 31.08 246 VAL A C 1
ATOM 1914 O O . VAL A 1 246 ? 6.745 -1.533 9.623 1.00 31.08 246 VAL A O 1
ATOM 1917 N N . TYR A 1 247 ? 7.417 -3.677 9.731 1.00 30.28 247 TYR A N 1
ATOM 1918 C CA . TYR A 1 247 ? 8.261 -3.520 10.909 1.00 30.28 247 TYR A CA 1
ATOM 1919 C C . TYR A 1 247 ? 9.425 -2.577 10.572 1.00 30.28 247 TYR A C 1
ATOM 1921 O O . TYR A 1 247 ? 10.295 -2.955 9.780 1.00 30.28 247 TYR A O 1
ATOM 1929 N N . PRO A 1 248 ? 9.509 -1.375 11.166 1.00 29.47 248 PRO A N 1
ATOM 1930 C CA . PRO A 1 248 ? 10.775 -0.675 11.185 1.00 29.47 248 PRO A CA 1
ATOM 1931 C C . PRO A 1 248 ? 11.699 -1.449 12.130 1.00 29.47 248 PRO A C 1
ATOM 1933 O O . PRO A 1 248 ? 11.319 -1.777 13.256 1.00 29.47 248 PRO A O 1
ATOM 1936 N N . SER A 1 249 ? 12.928 -1.746 11.702 1.00 31.06 249 SER A N 1
ATOM 1937 C CA . SER A 1 249 ? 13.974 -2.079 12.673 1.00 31.06 249 SER A CA 1
ATOM 1938 C C . SER A 1 249 ? 14.069 -0.919 13.668 1.00 31.06 249 SER A C 1
ATOM 1940 O O . SER A 1 249 ? 14.021 0.232 13.229 1.00 31.06 249 SER A O 1
ATOM 1942 N N . ALA A 1 250 ? 14.228 -1.211 14.961 1.00 34.28 250 ALA A N 1
ATOM 1943 C CA . ALA A 1 250 ? 14.232 -0.224 16.049 1.00 34.28 250 ALA A CA 1
ATOM 1944 C C . ALA A 1 250 ? 15.141 1.004 15.801 1.00 34.28 250 ALA A C 1
ATOM 1946 O O . ALA A 1 250 ? 14.858 2.081 16.314 1.00 34.28 250 ALA A O 1
ATOM 1947 N N . ASP A 1 251 ? 16.157 0.870 14.944 1.00 33.69 251 ASP A N 1
ATOM 1948 C CA . ASP A 1 251 ? 17.115 1.926 14.597 1.00 33.69 251 ASP A CA 1
ATOM 1949 C C . ASP A 1 251 ? 16.691 2.869 13.445 1.00 33.69 251 ASP A C 1
ATOM 1951 O O . ASP A 1 251 ? 17.457 3.755 13.074 1.00 33.69 251 ASP A O 1
ATOM 1955 N N . ARG A 1 252 ? 15.504 2.713 12.830 1.00 38.84 252 ARG A N 1
ATOM 1956 C CA . ARG A 1 252 ? 15.116 3.449 11.597 1.00 38.84 252 ARG A CA 1
ATOM 1957 C C . ARG A 1 252 ? 13.883 4.353 11.705 1.00 38.84 252 ARG A C 1
ATOM 1959 O O . ARG A 1 252 ? 13.228 4.627 10.702 1.00 38.84 252 ARG A O 1
ATOM 1966 N N . CYS A 1 253 ? 13.582 4.882 12.886 1.00 42.12 253 CYS A N 1
ATOM 1967 C CA . CYS A 1 253 ? 12.475 5.835 13.062 1.00 42.12 253 CYS A CA 1
ATOM 1968 C C . CYS A 1 253 ? 12.753 7.262 12.525 1.00 42.12 253 CYS A C 1
ATOM 1970 O O . CYS A 1 253 ? 11.899 8.129 12.676 1.00 42.12 253 CYS A O 1
ATOM 1972 N N . SER A 1 254 ? 13.907 7.527 11.895 1.00 35.00 254 SER A N 1
ATOM 1973 C CA . SER A 1 254 ? 14.350 8.876 11.484 1.00 35.00 254 SER A CA 1
ATOM 1974 C C . SER A 1 254 ? 14.430 9.128 9.964 1.00 35.00 254 SER A C 1
ATOM 1976 O O . SER A 1 254 ? 14.880 10.193 9.548 1.00 35.00 254 SER A O 1
ATOM 1978 N N . GLY A 1 255 ? 14.003 8.189 9.111 1.00 34.97 255 GLY A N 1
ATOM 1979 C CA . GLY A 1 255 ? 14.134 8.307 7.648 1.00 34.97 255 GLY A CA 1
ATOM 1980 C C . GLY A 1 255 ? 12.872 8.785 6.917 1.00 34.97 255 GLY A C 1
ATOM 1981 O O . GLY A 1 255 ? 11.753 8.454 7.307 1.00 34.97 255 GLY A O 1
ATOM 1982 N N . ALA A 1 256 ? 13.048 9.518 5.809 1.00 32.66 256 ALA A N 1
ATOM 1983 C CA . ALA A 1 256 ? 11.978 9.831 4.859 1.00 32.66 256 ALA A CA 1
ATOM 1984 C C . ALA A 1 256 ? 11.267 8.539 4.402 1.00 32.66 256 ALA A C 1
ATOM 1986 O O . ALA A 1 256 ? 11.908 7.595 3.938 1.00 32.66 256 ALA A O 1
ATOM 1987 N N . ALA A 1 257 ? 9.943 8.489 4.581 1.00 37.56 257 ALA A N 1
ATOM 1988 C CA . ALA A 1 257 ? 9.143 7.286 4.372 1.00 37.56 257 ALA A CA 1
ATOM 1989 C C . ALA A 1 257 ? 9.082 6.902 2.887 1.00 37.56 257 ALA A C 1
ATOM 1991 O O . ALA A 1 257 ? 8.670 7.708 2.048 1.00 37.56 257 ALA A O 1
ATOM 1992 N N . LYS A 1 258 ? 9.462 5.658 2.592 1.00 42.78 258 LYS A N 1
ATOM 1993 C CA . LYS A 1 258 ? 9.336 5.046 1.269 1.00 42.78 258 LYS A CA 1
ATOM 1994 C C . LYS A 1 258 ? 7.931 4.473 1.111 1.00 42.78 258 LYS A C 1
ATOM 1996 O O . LYS A 1 258 ? 7.423 3.827 2.028 1.00 42.78 258 LYS A O 1
ATOM 2001 N N . ARG A 1 259 ? 7.262 4.795 0.003 1.00 47.44 259 ARG A N 1
ATOM 2002 C CA . ARG A 1 259 ? 5.836 4.496 -0.208 1.00 47.44 259 ARG A CA 1
ATOM 2003 C C . ARG A 1 259 ? 5.636 3.168 -0.930 1.00 47.44 259 ARG A C 1
ATOM 2005 O O . ARG A 1 259 ? 6.432 2.759 -1.766 1.00 47.44 259 ARG A O 1
ATOM 2012 N N . LEU A 1 260 ? 4.530 2.518 -0.589 1.00 45.69 260 LEU A N 1
ATOM 2013 C CA . LEU A 1 260 ? 4.106 1.225 -1.103 1.00 45.69 260 LEU A CA 1
ATOM 2014 C C . LEU A 1 260 ? 2.611 1.300 -1.394 1.00 45.69 260 LEU A C 1
ATOM 2016 O O . LEU A 1 260 ? 1.837 1.633 -0.485 1.00 45.69 260 LEU A O 1
ATOM 2020 N N . SER A 1 261 ? 2.199 0.988 -2.619 1.00 54.25 261 SER A N 1
ATOM 2021 C CA . SER A 1 261 ? 0.781 1.048 -2.975 1.00 54.25 261 SER A CA 1
ATOM 2022 C C . SER A 1 261 ? 0.389 0.129 -4.124 1.00 54.25 261 SER A C 1
ATOM 2024 O O . SER A 1 261 ? 1.173 -0.069 -5.046 1.00 54.25 261 SER A O 1
ATOM 2026 N N . ILE A 1 262 ? -0.854 -0.357 -4.100 1.00 50.50 262 ILE A N 1
ATOM 2027 C CA . ILE A 1 262 ? -1.550 -0.830 -5.301 1.00 50.50 262 ILE A CA 1
ATOM 2028 C C . ILE A 1 262 ? -2.316 0.334 -5.920 1.00 50.50 262 ILE A C 1
ATOM 2030 O O . ILE A 1 262 ? -3.067 1.001 -5.208 1.00 50.50 262 ILE A O 1
ATOM 2034 N N . SER A 1 263 ? -2.160 0.544 -7.225 1.00 52.56 263 SER A N 1
ATOM 2035 C CA . SER A 1 263 ? -2.961 1.487 -8.014 1.00 52.56 263 SER A CA 1
ATOM 2036 C C . SER A 1 263 ? -3.726 0.766 -9.129 1.00 52.56 263 SER A C 1
ATOM 2038 O O . SER A 1 263 ? -3.363 -0.338 -9.548 1.00 52.56 263 SER A O 1
ATOM 2040 N N . ARG A 1 264 ? -4.826 1.381 -9.579 1.00 51.72 264 ARG A N 1
ATOM 2041 C CA . ARG A 1 264 ? -5.615 0.923 -10.732 1.00 51.72 264 ARG A CA 1
ATOM 2042 C C . ARG A 1 264 ? -5.078 1.547 -12.017 1.00 51.72 264 ARG A C 1
ATOM 2044 O O . ARG A 1 264 ? -4.613 2.686 -11.980 1.00 51.72 264 ARG A O 1
ATOM 2051 N N . SER A 1 265 ? -5.204 0.832 -13.132 1.00 44.78 265 SER A N 1
ATOM 2052 C CA . SER A 1 265 ? -5.156 1.474 -14.448 1.00 44.78 265 SER A CA 1
ATOM 2053 C C . SER A 1 265 ? -6.387 2.371 -14.585 1.00 44.78 265 SER A C 1
ATOM 2055 O O . SER A 1 265 ? -7.509 1.893 -14.405 1.00 44.78 265 SER A O 1
ATOM 2057 N N . THR A 1 266 ? -6.174 3.663 -14.828 1.00 44.47 266 THR A N 1
ATOM 2058 C CA . THR A 1 266 ? -7.229 4.605 -15.237 1.00 44.47 266 THR A CA 1
ATOM 2059 C C . THR A 1 266 ? -7.536 4.453 -16.711 1.00 44.47 266 THR A C 1
ATOM 2061 O O . THR A 1 266 ? -6.551 4.277 -17.464 1.00 44.47 266 THR A O 1
#

Organism: NCBI:txid241478

Sequence (266 aa):
MCFESLMMQPGLTLSNILVAYDPSYPEIVDLSALYNFTSVGVEKSGSKSDFLAGSFEAVWSKFPNASYVIVLEEGTLLSPDFLYFMSQVFPVFASDSKLATISGWNENACSVFSFLRQADNRRDLHIKANKNVVIDHPSLLKEDSYDRNLSTVISEAMLWDVKGCSGVEHLSEIKIPSKAKRSTSLKVFFSDDPTNRNSLAAVASCFGLRHSNAHPLINLYKGDGDVFERVQALSLEQVIMLKAVVYPSADRCSGAAKRLSISRST

pLDDT: mean 70.59, std 20.91, range [24.94, 96.44]

Radius of gyration: 20.9 Å; chains: 1; bounding box: 46×45×58 Å